Protein AF-A0A0D1Z9D0-F1 (afdb_monomer)

Mean predicted aligned error: 16.53 Å

Structure (mmCIF, N/CA/C/O backbone):
data_AF-A0A0D1Z9D0-F1
#
_entry.id   AF-A0A0D1Z9D0-F1
#
loop_
_atom_site.group_PDB
_atom_site.id
_atom_site.type_symbol
_atom_site.label_atom_id
_atom_site.label_alt_id
_atom_site.label_comp_id
_atom_site.label_asym_id
_atom_site.label_entity_id
_atom_site.label_seq_id
_atom_site.pdbx_PDB_ins_code
_atom_site.Cartn_x
_atom_site.Cartn_y
_atom_site.Cartn_z
_atom_site.occupancy
_atom_site.B_iso_or_equiv
_atom_site.auth_seq_id
_atom_site.auth_comp_id
_atom_site.auth_asym_id
_atom_site.auth_atom_id
_atom_site.pdbx_PDB_model_num
ATOM 1 N N . MET A 1 1 ? 15.324 -22.322 -13.850 1.00 34.44 1 MET A N 1
ATOM 2 C CA . MET A 1 1 ? 14.210 -22.121 -12.893 1.00 34.44 1 MET A CA 1
ATOM 3 C C . MET A 1 1 ? 14.701 -21.833 -11.467 1.00 34.44 1 MET A C 1
ATOM 5 O O . MET A 1 1 ? 14.259 -20.852 -10.891 1.00 34.44 1 MET A O 1
ATOM 9 N N . ILE A 1 2 ? 15.693 -22.567 -10.941 1.00 29.75 2 ILE A N 1
ATOM 10 C CA . ILE A 1 2 ? 16.230 -22.393 -9.568 1.00 29.75 2 ILE A CA 1
ATOM 11 C C . ILE A 1 2 ? 16.931 -21.031 -9.337 1.00 29.75 2 ILE A C 1
ATOM 13 O O . ILE A 1 2 ? 16.745 -20.408 -8.297 1.00 29.75 2 ILE A O 1
ATOM 17 N N . ARG A 1 3 ? 17.644 -20.484 -10.335 1.00 30.62 3 ARG A N 1
ATOM 18 C CA . ARG A 1 3 ? 18.286 -19.150 -10.238 1.00 30.62 3 ARG A CA 1
ATOM 19 C C . ARG A 1 3 ? 17.310 -17.961 -10.178 1.00 30.62 3 ARG A C 1
ATOM 21 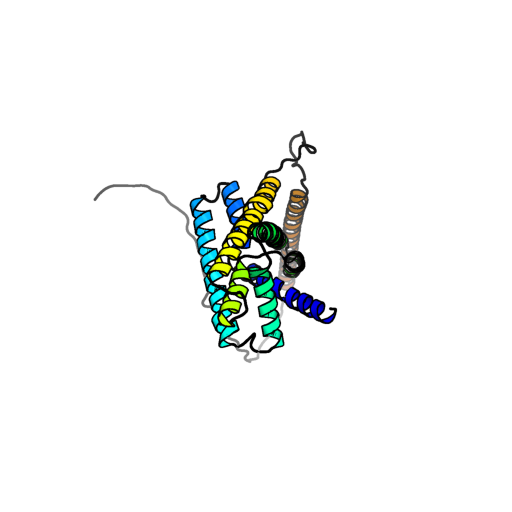O O . ARG A 1 3 ? 17.695 -16.907 -9.688 1.00 30.62 3 ARG A O 1
ATOM 28 N N . ARG A 1 4 ? 16.068 -18.116 -10.662 1.00 42.16 4 ARG A N 1
ATOM 29 C CA . ARG A 1 4 ? 15.044 -17.049 -10.634 1.00 42.16 4 ARG A CA 1
ATOM 30 C C . ARG A 1 4 ? 14.347 -16.958 -9.271 1.00 42.16 4 ARG A C 1
ATOM 32 O O . ARG A 1 4 ? 14.040 -15.858 -8.833 1.00 42.16 4 ARG A O 1
ATOM 39 N N . GLY A 1 5 ? 14.193 -18.083 -8.564 1.00 33.56 5 GLY A N 1
ATOM 40 C CA . GLY A 1 5 ? 13.627 -18.106 -7.209 1.00 33.56 5 GLY A CA 1
ATOM 41 C C . GLY A 1 5 ? 14.494 -17.376 -6.177 1.00 33.56 5 GLY A C 1
ATOM 42 O O . GLY A 1 5 ? 13.966 -16.653 -5.341 1.00 33.56 5 GLY A O 1
ATOM 43 N N . GLY A 1 6 ? 15.825 -17.479 -6.276 1.00 33.44 6 GLY A N 1
ATOM 44 C CA . GLY A 1 6 ? 16.744 -16.807 -5.345 1.00 33.44 6 GLY A CA 1
ATOM 45 C C . GLY A 1 6 ? 16.696 -15.275 -5.411 1.00 33.44 6 GLY A C 1
ATOM 46 O O . GLY A 1 6 ? 16.770 -14.617 -4.376 1.00 33.44 6 GLY A O 1
ATOM 47 N N . GLN A 1 7 ? 16.509 -14.700 -6.606 1.00 38.28 7 GLN A N 1
ATOM 48 C CA . GLN A 1 7 ? 16.345 -13.251 -6.757 1.00 38.28 7 GLN A CA 1
ATOM 49 C C . GLN A 1 7 ? 15.011 -12.770 -6.191 1.00 38.28 7 GLN A C 1
ATOM 51 O O . GLN A 1 7 ? 15.002 -11.754 -5.501 1.00 38.28 7 GLN A O 1
ATOM 56 N N . SER A 1 8 ? 13.921 -13.516 -6.407 1.00 43.22 8 SER A N 1
ATOM 57 C CA . SER A 1 8 ? 12.617 -13.211 -5.810 1.00 43.22 8 SER A CA 1
ATOM 58 C C . SER A 1 8 ? 12.651 -13.271 -4.284 1.00 43.22 8 SER A C 1
ATOM 60 O O . SER A 1 8 ? 12.066 -12.410 -3.647 1.00 43.22 8 SER A O 1
ATOM 62 N N . VAL A 1 9 ? 13.367 -14.222 -3.676 1.00 39.88 9 VAL A N 1
ATOM 63 C CA . VAL A 1 9 ? 13.469 -14.323 -2.206 1.00 39.88 9 VAL A CA 1
ATOM 64 C C . VAL A 1 9 ? 14.342 -13.205 -1.612 1.00 39.88 9 VAL A C 1
ATOM 66 O O . VAL A 1 9 ? 13.984 -12.637 -0.583 1.00 39.88 9 VAL A O 1
ATOM 69 N N . MET A 1 10 ? 15.445 -12.820 -2.265 1.00 40.06 10 MET A N 1
ATOM 70 C CA . MET A 1 10 ? 16.291 -11.715 -1.782 1.00 40.06 10 MET A CA 1
ATOM 71 C C . MET A 1 10 ? 15.642 -10.334 -1.945 1.00 40.06 10 MET A C 1
ATOM 73 O O . MET A 1 10 ? 15.737 -9.517 -1.032 1.00 40.06 10 MET A O 1
ATOM 77 N N . THR A 1 11 ? 14.943 -10.071 -3.056 1.00 51.22 11 THR A N 1
ATOM 78 C CA . THR A 1 11 ? 14.173 -8.817 -3.212 1.00 51.22 11 THR A CA 1
ATOM 79 C C . THR A 1 11 ? 12.987 -8.747 -2.253 1.00 51.22 11 THR A C 1
ATOM 81 O O . THR A 1 11 ? 12.636 -7.661 -1.795 1.00 51.22 11 THR A O 1
ATOM 84 N N . ASN A 1 12 ? 12.420 -9.894 -1.876 1.00 52.22 12 ASN A N 1
ATOM 85 C CA . ASN A 1 12 ? 11.324 -9.968 -0.917 1.00 52.22 12 ASN A CA 1
ATOM 86 C C . ASN A 1 12 ? 11.738 -9.546 0.505 1.00 52.22 12 ASN A C 1
ATOM 88 O O . ASN A 1 12 ? 10.991 -8.849 1.180 1.00 52.22 12 ASN A O 1
ATOM 92 N N . ASN A 1 13 ? 12.968 -9.841 0.930 1.00 48.59 13 ASN A N 1
ATOM 93 C CA . ASN A 1 13 ? 13.456 -9.463 2.264 1.00 48.59 13 ASN A CA 1
ATOM 94 C C . ASN A 1 13 ? 13.696 -7.949 2.447 1.00 48.59 13 ASN A C 1
ATOM 96 O O . ASN A 1 13 ? 13.750 -7.473 3.579 1.00 48.59 13 ASN A O 1
ATOM 100 N N . GLY A 1 14 ? 13.825 -7.175 1.362 1.00 58.50 14 GLY A N 1
ATOM 101 C CA . GLY A 1 14 ? 13.990 -5.717 1.433 1.00 58.50 14 GLY A CA 1
ATOM 102 C C . GLY A 1 14 ? 12.679 -4.956 1.659 1.00 58.50 14 GLY A C 1
ATOM 103 O O . GLY A 1 14 ? 12.682 -3.885 2.263 1.00 58.50 14 GLY A O 1
ATOM 104 N N . LEU A 1 15 ? 11.543 -5.509 1.221 1.00 60.94 15 LEU A N 1
ATOM 105 C CA . LEU A 1 15 ? 10.242 -4.840 1.318 1.00 60.94 15 LEU A CA 1
ATOM 106 C C . LEU A 1 15 ? 9.741 -4.643 2.764 1.00 60.94 15 LEU A C 1
ATOM 108 O O . LEU A 1 15 ? 9.224 -3.563 3.058 1.00 60.94 15 LEU A O 1
ATOM 112 N N . PRO A 1 16 ? 9.927 -5.607 3.691 1.00 64.19 16 PRO A N 1
ATOM 113 C CA . PRO A 1 16 ? 9.643 -5.405 5.104 1.00 64.19 16 PRO A CA 1
ATOM 114 C C . PRO A 1 16 ? 10.318 -4.160 5.663 1.00 64.19 16 PRO A C 1
ATOM 116 O O . PRO A 1 16 ? 9.693 -3.439 6.434 1.00 64.19 16 PRO A O 1
ATOM 119 N N . ILE A 1 17 ? 11.562 -3.860 5.271 1.00 72.38 17 ILE A N 1
ATOM 120 C CA . ILE A 1 17 ? 12.331 -2.718 5.796 1.00 72.38 17 ILE A CA 1
ATOM 121 C C . ILE A 1 17 ? 11.584 -1.399 5.566 1.00 72.38 17 ILE A C 1
ATOM 123 O O . ILE A 1 17 ? 11.561 -0.554 6.457 1.00 72.38 17 ILE A O 1
ATOM 127 N N . ALA A 1 18 ? 10.898 -1.242 4.430 1.00 76.00 18 ALA A N 1
ATOM 128 C CA . ALA A 1 18 ? 10.098 -0.049 4.165 1.00 76.00 18 ALA A CA 1
ATOM 129 C C . ALA A 1 18 ? 8.988 0.146 5.215 1.00 76.00 18 ALA A C 1
ATOM 131 O O . ALA A 1 18 ? 8.820 1.250 5.733 1.00 76.00 18 ALA A O 1
ATOM 132 N N . LEU A 1 19 ? 8.275 -0.926 5.585 1.00 74.12 19 LEU A N 1
ATOM 133 C CA . LEU A 1 19 ? 7.236 -0.849 6.614 1.00 74.12 19 LEU A CA 1
ATOM 134 C C . LEU A 1 19 ? 7.829 -0.650 8.019 1.00 74.12 19 LEU A C 1
ATOM 136 O O . LEU A 1 19 ? 7.258 0.101 8.804 1.00 74.12 19 LEU A O 1
ATOM 140 N N . HIS A 1 20 ? 8.991 -1.241 8.326 1.00 77.31 20 HIS A N 1
ATOM 141 C CA . HIS A 1 20 ? 9.710 -0.972 9.580 1.00 77.31 20 HIS A CA 1
ATOM 142 C C . HIS A 1 20 ? 10.050 0.507 9.729 1.00 77.31 20 HIS A C 1
ATOM 144 O O . HIS A 1 20 ? 9.769 1.099 10.767 1.00 77.31 20 HIS A O 1
ATOM 150 N N . MET A 1 21 ? 10.625 1.106 8.684 1.00 77.31 21 MET A N 1
ATOM 151 C CA . MET A 1 21 ? 11.022 2.511 8.702 1.00 77.31 21 MET A CA 1
ATOM 152 C C . MET A 1 21 ? 9.809 3.410 8.899 1.00 77.31 21 MET A C 1
ATOM 154 O O . MET A 1 21 ? 9.834 4.268 9.768 1.00 77.31 21 MET A O 1
ATOM 158 N N . ILE A 1 22 ? 8.714 3.178 8.178 1.00 80.00 22 ILE A N 1
ATOM 159 C CA . ILE A 1 22 ? 7.497 3.982 8.337 1.00 80.00 22 ILE A CA 1
ATOM 160 C C . ILE A 1 22 ? 6.914 3.830 9.750 1.00 80.00 22 ILE A C 1
ATOM 162 O O . ILE A 1 22 ? 6.641 4.835 10.406 1.00 80.00 22 ILE A O 1
ATOM 166 N N . ALA A 1 23 ? 6.780 2.596 10.248 1.00 74.31 23 ALA A N 1
ATOM 167 C CA . ALA A 1 23 ? 6.191 2.327 11.558 1.00 74.31 23 ALA A CA 1
ATOM 168 C C . ALA A 1 23 ? 7.052 2.840 12.728 1.00 74.31 23 ALA A C 1
ATOM 170 O O . ALA A 1 23 ? 6.513 3.211 13.769 1.00 74.31 23 ALA A O 1
ATOM 171 N N . MET A 1 24 ? 8.381 2.853 12.583 1.00 76.69 24 MET A N 1
ATOM 172 C CA . MET A 1 24 ? 9.303 3.303 13.633 1.00 76.69 24 MET A CA 1
ATOM 173 C C . MET A 1 24 ? 9.616 4.799 13.557 1.00 76.69 24 MET A C 1
ATOM 175 O O . MET A 1 24 ? 9.791 5.426 14.597 1.00 76.69 24 MET A O 1
ATOM 179 N N . PHE A 1 25 ? 9.680 5.372 12.353 1.00 81.75 25 PHE A N 1
ATOM 180 C CA . PHE A 1 25 ? 9.964 6.793 12.135 1.00 81.75 25 PHE A CA 1
ATOM 181 C C . PHE A 1 25 ? 8.708 7.670 12.276 1.00 81.75 25 PHE A C 1
ATOM 183 O O . PHE A 1 25 ? 8.821 8.887 12.385 1.00 81.75 25 PHE A O 1
ATOM 190 N N . GLY A 1 26 ? 7.517 7.059 12.309 1.00 79.56 26 GLY A N 1
ATOM 191 C CA . GLY A 1 26 ? 6.243 7.759 12.491 1.00 79.56 26 GLY A CA 1
ATOM 192 C C . GLY A 1 26 ? 5.700 8.385 11.206 1.00 79.56 26 GLY A C 1
ATOM 193 O O . GLY A 1 26 ? 5.059 9.429 11.260 1.00 79.56 26 GLY A O 1
ATOM 194 N N . GLY A 1 27 ? 5.986 7.781 10.050 1.00 85.06 27 GLY A N 1
ATOM 195 C CA . GLY A 1 27 ? 5.453 8.239 8.768 1.00 85.06 27 GLY A CA 1
ATOM 196 C C . GLY A 1 27 ? 4.012 7.780 8.533 1.00 85.06 27 GLY A C 1
ATOM 197 O O . GLY A 1 27 ? 3.610 6.707 8.983 1.00 85.06 27 GLY A O 1
ATOM 198 N N . ASP A 1 28 ? 3.257 8.560 7.760 1.00 91.06 28 ASP A N 1
ATOM 199 C CA . ASP A 1 28 ? 1.906 8.198 7.333 1.00 91.06 28 ASP A CA 1
ATOM 200 C C . ASP A 1 28 ? 1.915 7.399 6.025 1.00 91.06 28 ASP A C 1
ATOM 202 O O . ASP A 1 28 ? 2.412 7.845 4.984 1.00 91.06 28 ASP A O 1
ATOM 206 N N . LEU A 1 29 ? 1.302 6.216 6.066 1.00 93.12 29 LEU A N 1
ATOM 207 C CA . LEU A 1 29 ? 1.136 5.340 4.911 1.00 93.12 29 LEU A CA 1
ATOM 208 C C . LEU A 1 29 ? -0.346 5.114 4.641 1.00 93.12 29 LEU A C 1
ATOM 210 O O . LEU A 1 29 ? -1.091 4.678 5.520 1.00 93.12 29 LEU A O 1
ATOM 214 N N . PHE A 1 30 ? -0.762 5.363 3.400 1.00 95.81 30 PHE A N 1
ATOM 215 C CA . PHE A 1 30 ? -2.157 5.288 2.976 1.00 95.81 30 PHE A CA 1
ATOM 216 C C . PHE A 1 30 ? -2.803 3.958 3.366 1.00 95.81 30 PHE A C 1
ATOM 218 O O . PHE A 1 30 ? -3.864 3.945 3.984 1.00 95.81 30 PHE A O 1
ATOM 225 N N . THR A 1 31 ? -2.137 2.843 3.064 1.00 94.69 31 THR A N 1
ATOM 226 C CA . THR A 1 31 ? -2.653 1.492 3.302 1.00 94.69 31 THR A CA 1
ATOM 227 C C . THR A 1 31 ? -2.880 1.202 4.785 1.00 94.69 31 THR A C 1
ATOM 229 O O . THR A 1 31 ? -3.960 0.734 5.136 1.00 94.69 31 THR A O 1
ATOM 232 N N . GLY A 1 32 ? -1.969 1.607 5.675 1.00 91.88 32 GLY A N 1
ATOM 233 C CA . GLY A 1 32 ? -2.190 1.541 7.127 1.00 91.88 32 GLY A CA 1
ATOM 234 C C . GLY A 1 32 ? -3.330 2.454 7.600 1.00 91.88 32 GLY A C 1
ATOM 235 O O . GLY A 1 32 ? -4.200 2.030 8.364 1.00 91.88 32 GLY A O 1
ATOM 236 N N . ASN A 1 33 ? -3.389 3.680 7.072 1.00 94.69 33 ASN A N 1
ATOM 237 C CA . ASN A 1 33 ? -4.396 4.675 7.449 1.00 94.69 33 ASN A CA 1
ATOM 238 C C . ASN A 1 33 ? -5.818 4.309 7.005 1.00 94.69 33 ASN A C 1
ATOM 240 O O . ASN A 1 33 ? -6.782 4.810 7.593 1.00 94.69 33 ASN A O 1
ATOM 244 N N . THR A 1 34 ? -5.988 3.415 6.026 1.00 96.69 34 THR A N 1
ATOM 245 C CA . THR A 1 34 ? -7.321 2.885 5.693 1.00 96.69 34 THR A CA 1
ATOM 246 C C . THR A 1 34 ? -7.972 2.162 6.875 1.00 96.69 34 THR A C 1
ATOM 248 O O . THR A 1 34 ? -9.137 2.423 7.158 1.00 96.69 34 THR A O 1
ATOM 251 N N . MET A 1 35 ? -7.227 1.342 7.626 1.00 95.62 35 MET A N 1
ATOM 252 C CA . MET A 1 35 ? -7.736 0.680 8.832 1.00 95.62 35 MET A CA 1
ATOM 253 C C . MET A 1 35 ? -7.918 1.676 9.981 1.00 95.62 35 MET A C 1
ATOM 255 O O . MET A 1 35 ? -9.004 1.765 10.550 1.00 95.62 35 MET A O 1
ATOM 259 N N . THR A 1 36 ? -6.884 2.460 10.302 1.00 93.19 36 THR A N 1
ATOM 260 C CA . THR A 1 36 ? -6.898 3.368 11.463 1.00 93.19 36 THR A CA 1
ATOM 261 C C . THR A 1 36 ? -8.034 4.389 11.383 1.00 93.19 36 THR A C 1
ATOM 263 O O . THR A 1 36 ? -8.786 4.567 12.344 1.00 93.19 36 THR A O 1
ATOM 266 N N . MET A 1 37 ? -8.214 5.029 10.223 1.00 95.69 37 MET A N 1
ATOM 267 C CA . MET A 1 37 ? -9.291 6.005 10.045 1.00 95.69 37 MET A CA 1
ATOM 268 C C . MET A 1 37 ? -10.668 5.344 10.017 1.00 95.69 37 MET A C 1
ATOM 270 O O . MET A 1 37 ? -11.617 5.928 10.537 1.00 95.69 37 MET A O 1
ATOM 274 N N . ALA A 1 38 ? -10.790 4.139 9.446 1.00 95.56 38 ALA A N 1
ATOM 275 C CA . ALA A 1 38 ? -12.052 3.406 9.440 1.00 95.56 38 ALA A CA 1
ATOM 276 C C . ALA A 1 38 ? -12.502 3.054 10.861 1.00 95.56 38 ALA A C 1
ATOM 278 O O . ALA A 1 38 ? -13.645 3.329 11.207 1.00 95.56 38 ALA A O 1
ATOM 279 N N . ILE A 1 39 ? -11.599 2.563 11.719 1.00 94.31 39 ILE A N 1
ATOM 280 C CA . ILE A 1 39 ? -11.892 2.309 13.140 1.00 94.31 39 ILE A CA 1
ATOM 281 C C . ILE A 1 39 ? -12.349 3.600 13.838 1.00 94.31 39 ILE A C 1
ATOM 283 O O . ILE A 1 39 ? -13.350 3.595 14.557 1.00 94.31 39 ILE A O 1
ATOM 287 N N . GLY A 1 40 ? -11.659 4.722 13.600 1.00 93.50 40 GLY A N 1
ATOM 288 C CA . GLY A 1 40 ? -12.043 6.031 14.142 1.00 93.50 40 GLY A CA 1
ATOM 289 C C . GLY A 1 40 ? -13.427 6.499 13.678 1.00 93.50 40 GLY A C 1
ATOM 290 O O . GLY A 1 40 ? -14.186 7.070 14.466 1.00 93.50 40 GLY A O 1
ATOM 291 N N . TRP A 1 41 ? -13.782 6.217 12.424 1.00 96.06 41 TRP A N 1
ATOM 292 C CA . TRP A 1 41 ? -15.101 6.505 11.866 1.00 96.06 41 TRP A CA 1
ATOM 293 C C . TRP A 1 41 ? -16.191 5.586 12.435 1.00 96.06 41 TRP A C 1
ATOM 295 O O . TRP A 1 41 ? -17.231 6.084 12.867 1.00 96.06 41 TRP A O 1
ATOM 305 N N . TYR A 1 42 ? -15.945 4.274 12.532 1.00 94.69 42 TYR A N 1
ATOM 306 C CA . TYR A 1 42 ? -16.870 3.310 13.143 1.00 94.69 42 TYR A CA 1
ATOM 307 C C . TYR A 1 42 ? -17.155 3.637 14.612 1.00 94.69 42 TYR A C 1
ATOM 309 O O . TYR A 1 42 ? -18.302 3.588 15.054 1.00 94.69 42 TYR A O 1
ATOM 317 N N . ASN A 1 43 ? -16.132 4.072 15.352 1.00 93.19 43 ASN A N 1
ATOM 318 C CA . ASN A 1 43 ? -16.259 4.533 16.735 1.00 93.19 43 ASN A CA 1
ATOM 319 C C . ASN A 1 43 ? -16.849 5.950 16.869 1.00 93.19 43 ASN A C 1
ATOM 321 O O . ASN A 1 43 ? -16.983 6.444 17.986 1.00 93.19 43 ASN A O 1
ATOM 325 N N . ARG A 1 44 ? -17.201 6.615 15.758 1.00 92.44 44 ARG A N 1
ATOM 326 C CA . ARG A 1 44 ? -17.743 7.988 15.709 1.00 92.44 44 ARG A CA 1
ATOM 327 C C . ARG A 1 44 ? -16.845 9.055 16.350 1.00 92.44 44 ARG A C 1
ATOM 329 O O . ARG A 1 44 ? -17.331 10.111 16.742 1.00 92.44 44 ARG A O 1
ATOM 336 N N . VAL A 1 45 ? -15.540 8.801 16.420 1.00 94.56 45 VAL A N 1
ATOM 337 C CA . VAL A 1 45 ? -14.538 9.767 16.902 1.00 94.56 45 VAL A CA 1
ATOM 338 C C . VAL A 1 45 ? -14.077 10.674 15.761 1.00 94.56 45 VAL A C 1
ATOM 340 O O . VAL A 1 45 ? -13.763 11.841 15.974 1.00 94.56 45 VAL A O 1
ATOM 343 N N . VAL A 1 46 ? -14.066 10.150 14.532 1.00 94.56 46 VAL A N 1
ATOM 344 C CA . VAL A 1 46 ? -13.603 10.866 13.341 1.00 94.56 46 VAL A CA 1
ATOM 345 C C . VAL A 1 46 ? -14.768 11.084 12.371 1.00 94.56 46 VAL A C 1
ATOM 347 O O . VAL A 1 46 ? -15.430 10.116 11.984 1.00 94.56 46 VAL A O 1
ATOM 350 N N . PRO A 1 47 ? -15.035 12.327 11.925 1.00 95.81 47 PRO A N 1
ATOM 351 C CA . PRO A 1 47 ? -16.061 12.575 10.923 1.00 95.81 47 PRO A CA 1
ATOM 352 C C . PRO A 1 47 ? -15.629 12.020 9.561 1.00 95.81 47 PRO A C 1
ATOM 354 O O . PRO A 1 47 ? -14.463 12.103 9.177 1.00 95.81 47 PRO A O 1
ATOM 357 N N . PHE A 1 48 ? -16.592 11.534 8.774 1.00 94.50 48 PHE A N 1
ATOM 358 C CA . PHE A 1 48 ? -16.330 10.928 7.461 1.00 94.50 48 PHE A CA 1
ATOM 359 C C . PHE A 1 48 ? -15.532 11.843 6.511 1.00 94.50 48 PHE A C 1
ATOM 361 O O . PHE A 1 48 ? -14.669 11.384 5.767 1.00 94.50 48 PHE A O 1
ATOM 368 N N . ARG A 1 49 ? -15.757 13.163 6.584 1.00 96.06 49 ARG A N 1
ATOM 369 C CA . ARG A 1 49 ? -14.996 14.154 5.803 1.00 96.06 49 ARG A CA 1
ATOM 370 C C . ARG A 1 49 ? -13.502 14.154 6.146 1.00 96.06 49 ARG A C 1
ATOM 372 O O . ARG A 1 49 ? -12.683 14.243 5.240 1.00 96.06 49 ARG A O 1
ATOM 379 N N . ALA A 1 50 ? -13.149 14.028 7.427 1.00 96.19 50 ALA A N 1
ATOM 380 C CA . ALA A 1 50 ? -11.752 13.968 7.857 1.00 96.19 50 ALA A CA 1
ATOM 381 C C . ALA A 1 50 ? -11.086 12.651 7.436 1.00 96.19 50 ALA A C 1
ATOM 383 O O . ALA A 1 50 ? -9.921 12.659 7.052 1.00 96.19 50 ALA A O 1
ATOM 384 N N . LEU A 1 51 ? -11.835 11.541 7.435 1.00 96.31 51 LEU A N 1
ATOM 385 C CA . LEU A 1 51 ? -11.371 10.264 6.888 1.00 96.31 51 LEU A CA 1
ATOM 386 C C . LEU A 1 51 ? -10.985 10.398 5.412 1.00 96.31 51 LEU A C 1
ATOM 388 O O . LEU A 1 51 ? -9.857 10.063 5.054 1.00 96.31 51 LEU A O 1
ATOM 392 N N . LEU A 1 52 ? -11.882 10.929 4.575 1.00 96.19 52 LEU A N 1
ATOM 393 C CA . LEU A 1 52 ? -11.612 11.090 3.144 1.00 96.19 52 LEU A CA 1
ATOM 394 C C . LEU A 1 52 ? -10.454 12.055 2.877 1.00 96.19 52 LEU A C 1
ATOM 396 O O . LEU A 1 52 ? -9.607 11.767 2.033 1.00 96.19 52 LEU A O 1
ATOM 400 N N . LEU A 1 53 ? -10.396 13.176 3.604 1.00 97.00 53 LEU A N 1
ATOM 401 C CA . LEU A 1 53 ? -9.316 14.148 3.452 1.00 97.00 53 LEU A CA 1
ATOM 402 C C . LEU A 1 53 ? -7.963 13.542 3.839 1.00 97.00 53 LEU A C 1
ATOM 404 O O . LEU A 1 53 ? -6.998 13.706 3.099 1.00 97.00 53 LEU A O 1
ATOM 408 N N . ASN A 1 54 ? -7.898 12.795 4.945 1.00 96.88 54 ASN A N 1
ATOM 409 C CA . ASN A 1 54 ? -6.676 12.104 5.348 1.00 96.88 54 ASN A CA 1
ATOM 410 C C . ASN A 1 54 ? -6.233 11.091 4.289 1.00 96.88 54 ASN A C 1
ATOM 412 O O . ASN A 1 54 ? -5.078 11.087 3.876 1.00 96.88 54 ASN A O 1
ATOM 416 N N . TRP A 1 55 ? -7.158 10.254 3.813 1.00 96.62 55 TRP A N 1
ATOM 417 C CA . TRP A 1 55 ? -6.860 9.271 2.775 1.00 96.62 55 TRP A CA 1
ATOM 418 C C . TRP A 1 55 ? -6.318 9.929 1.512 1.00 96.62 55 TRP A C 1
ATOM 420 O O . TRP A 1 55 ? -5.304 9.477 0.990 1.00 96.62 55 TRP A O 1
ATOM 430 N N . LEU A 1 56 ? -6.935 11.021 1.058 1.00 96.81 56 LEU A N 1
ATOM 431 C CA . LEU A 1 56 ? -6.482 11.751 -0.120 1.00 96.81 56 LEU A CA 1
ATOM 432 C C . LEU A 1 56 ? -5.098 12.388 0.086 1.00 96.81 56 LEU A C 1
ATOM 434 O O . LEU A 1 56 ? -4.216 12.202 -0.751 1.00 96.81 56 LEU A O 1
ATOM 438 N N . LEU A 1 57 ? -4.892 13.110 1.193 1.00 97.06 57 LEU A N 1
ATOM 439 C CA . LEU A 1 57 ? -3.631 13.802 1.482 1.00 97.06 57 LEU A CA 1
ATOM 440 C C . LEU A 1 57 ? -2.464 12.822 1.605 1.00 97.06 57 LEU A C 1
ATOM 442 O O . LEU A 1 57 ? -1.423 13.019 0.980 1.00 97.06 57 LEU A O 1
ATOM 446 N N . VAL A 1 58 ? -2.650 11.738 2.360 1.00 96.62 58 VAL A N 1
ATOM 447 C CA . VAL A 1 58 ? -1.610 10.723 2.557 1.00 96.62 58 VAL A CA 1
ATOM 448 C C . VAL A 1 58 ? -1.339 9.970 1.258 1.00 96.62 58 VAL A C 1
ATOM 450 O O . VAL A 1 58 ? -0.183 9.722 0.929 1.00 96.62 58 VAL A O 1
ATOM 453 N N . TYR A 1 59 ? -2.372 9.660 0.471 1.00 96.50 59 TYR A N 1
ATOM 454 C CA . TYR A 1 59 ? -2.199 9.014 -0.828 1.00 96.50 59 TYR A CA 1
ATOM 455 C C . TYR A 1 59 ? -1.378 9.875 -1.799 1.00 96.50 59 TYR A C 1
ATOM 457 O O . TYR A 1 59 ? -0.437 9.376 -2.416 1.00 96.50 59 TYR A O 1
ATOM 465 N N . ILE A 1 60 ? -1.683 11.175 -1.897 1.00 96.75 60 ILE A N 1
ATOM 466 C CA . ILE A 1 60 ? -0.925 12.121 -2.729 1.00 96.75 60 ILE A CA 1
ATOM 467 C C . ILE A 1 60 ? 0.505 12.282 -2.199 1.00 96.75 60 ILE A C 1
ATOM 469 O O . ILE A 1 60 ? 1.450 12.256 -2.985 1.00 96.75 60 ILE A O 1
ATOM 473 N N . GLY A 1 61 ? 0.688 12.390 -0.880 1.00 96.06 61 GLY A N 1
ATOM 474 C CA . GLY A 1 61 ? 2.012 12.469 -0.259 1.00 96.06 61 GLY A CA 1
ATOM 475 C C . GLY A 1 61 ? 2.862 11.223 -0.525 1.00 96.06 61 GLY A C 1
ATOM 476 O O . GLY A 1 61 ? 4.032 11.333 -0.889 1.00 96.06 61 GLY A O 1
ATOM 477 N N . ASN A 1 62 ? 2.270 10.029 -0.424 1.00 95.88 62 ASN A N 1
ATOM 478 C CA . ASN A 1 62 ? 2.928 8.768 -0.767 1.00 95.88 62 ASN A CA 1
ATOM 479 C C . ASN A 1 62 ? 3.283 8.703 -2.262 1.00 95.88 62 ASN A C 1
ATOM 481 O O . ASN A 1 62 ? 4.383 8.267 -2.610 1.00 95.88 62 ASN A O 1
ATOM 485 N N . TRP A 1 63 ? 2.404 9.181 -3.146 1.00 94.56 63 TRP A N 1
ATOM 486 C CA . TRP A 1 63 ? 2.696 9.275 -4.579 1.00 94.56 63 TRP A CA 1
ATOM 487 C C . TRP A 1 63 ? 3.863 10.229 -4.859 1.00 94.56 63 TRP A C 1
ATOM 489 O O . TRP A 1 63 ? 4.795 9.878 -5.577 1.00 94.56 63 TRP A O 1
ATOM 499 N N . GLY A 1 64 ? 3.864 11.411 -4.238 1.00 96.12 64 GLY A N 1
ATOM 500 C CA . GLY A 1 64 ? 4.953 12.382 -4.353 1.00 96.12 64 GLY A CA 1
ATOM 501 C C . GLY A 1 64 ? 6.289 11.825 -3.857 1.00 96.12 64 GLY A C 1
ATOM 502 O O . GLY A 1 64 ? 7.294 11.922 -4.559 1.00 96.12 64 GLY A O 1
ATOM 503 N N . GLY A 1 65 ? 6.300 11.174 -2.691 1.00 93.88 65 GLY A N 1
ATOM 504 C CA . GLY A 1 65 ? 7.505 10.560 -2.127 1.00 93.88 65 GLY A CA 1
ATOM 505 C C . GLY A 1 65 ? 8.046 9.401 -2.969 1.00 93.88 65 GLY A C 1
ATOM 506 O O . GLY A 1 65 ? 9.251 9.313 -3.209 1.00 93.88 65 GLY A O 1
ATOM 507 N N . THR A 1 66 ? 7.168 8.530 -3.474 1.00 94.00 66 THR A N 1
ATOM 508 C CA . THR A 1 66 ? 7.579 7.419 -4.349 1.00 94.00 66 THR A CA 1
ATOM 509 C C . THR A 1 66 ? 8.086 7.909 -5.701 1.00 94.00 66 THR A C 1
ATOM 511 O O . THR A 1 66 ? 9.079 7.374 -6.190 1.00 94.00 66 THR A O 1
ATOM 514 N N . LEU A 1 67 ? 7.477 8.950 -6.277 1.00 95.00 67 LEU A N 1
ATOM 515 C CA . LEU A 1 67 ? 7.945 9.562 -7.520 1.00 95.00 67 LEU A CA 1
ATOM 516 C C . LEU A 1 67 ? 9.296 10.263 -7.336 1.00 95.00 67 LEU A C 1
ATOM 518 O O . LEU A 1 67 ? 10.187 10.091 -8.166 1.00 95.00 67 LEU A O 1
ATOM 522 N N . PHE A 1 68 ? 9.474 10.992 -6.231 1.00 95.25 68 PHE A N 1
ATOM 523 C CA . PHE A 1 68 ? 10.753 11.596 -5.860 1.00 95.25 68 PHE A CA 1
ATOM 524 C C . PHE A 1 68 ? 11.855 10.532 -5.765 1.00 95.25 68 PHE A C 1
ATOM 526 O O . PHE A 1 68 ? 12.904 10.664 -6.395 1.00 95.25 68 PHE A O 1
ATOM 533 N N . MET A 1 69 ? 11.591 9.434 -5.049 1.00 92.44 69 MET A N 1
ATOM 534 C CA . MET A 1 69 ? 12.544 8.331 -4.917 1.00 92.44 69 MET A CA 1
ATOM 535 C C . MET A 1 69 ? 12.846 7.665 -6.267 1.00 92.44 69 MET A C 1
ATOM 537 O O . MET A 1 69 ? 14.009 7.420 -6.594 1.00 92.44 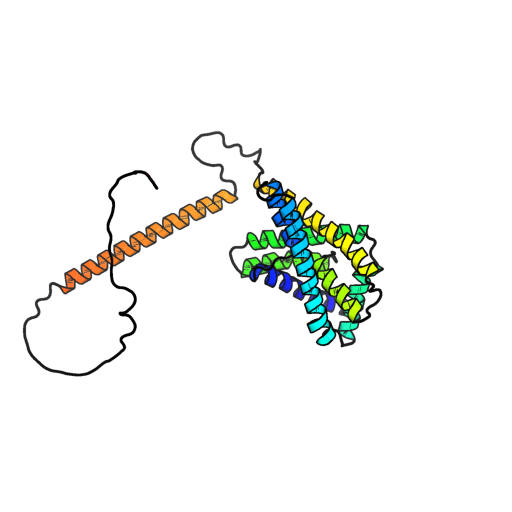69 MET A O 1
ATOM 541 N N . ALA A 1 70 ? 11.813 7.390 -7.069 1.00 92.88 70 ALA A N 1
ATOM 542 C CA . ALA A 1 70 ? 11.959 6.783 -8.389 1.00 92.88 70 ALA A CA 1
ATOM 543 C C . ALA A 1 70 ? 12.796 7.661 -9.330 1.00 92.88 70 ALA A C 1
ATOM 545 O O . ALA A 1 70 ? 13.672 7.147 -10.018 1.00 92.88 70 ALA A O 1
ATOM 546 N N . TYR A 1 71 ? 12.583 8.977 -9.324 1.00 93.88 71 TYR A N 1
ATOM 547 C CA . TYR A 1 71 ? 13.292 9.895 -10.209 1.00 93.88 71 TYR A CA 1
ATOM 548 C C . TYR A 1 71 ? 14.745 10.136 -9.779 1.00 93.88 71 TYR A C 1
ATOM 550 O O . TYR A 1 71 ? 15.665 9.876 -10.551 1.00 93.88 71 TYR A O 1
ATOM 558 N N . PHE A 1 72 ? 14.975 10.601 -8.546 1.00 94.00 72 PHE A N 1
ATOM 559 C CA . PHE A 1 72 ? 16.314 11.015 -8.112 1.00 94.00 72 PHE A CA 1
ATOM 560 C C . PHE A 1 72 ? 17.241 9.830 -7.841 1.00 94.00 72 PHE A C 1
ATOM 562 O O . PHE A 1 72 ? 18.385 9.823 -8.286 1.00 94.00 72 PHE A O 1
ATOM 569 N N . PHE A 1 73 ? 16.758 8.809 -7.138 1.00 90.50 73 PHE A N 1
ATOM 570 C CA . PHE A 1 73 ? 17.598 7.670 -6.763 1.00 90.50 73 PHE A CA 1
ATOM 571 C C . PHE A 1 73 ? 17.470 6.520 -7.758 1.00 90.50 73 PHE A C 1
ATOM 573 O O . PHE A 1 73 ? 18.466 5.895 -8.110 1.00 90.50 73 PHE A O 1
ATOM 580 N N . GLY A 1 74 ? 16.258 6.257 -8.250 1.00 89.69 74 GLY A N 1
ATOM 581 C CA . GLY A 1 74 ? 16.020 5.199 -9.226 1.00 89.69 74 GLY A CA 1
ATOM 582 C C . GLY A 1 74 ? 16.599 5.522 -10.605 1.00 89.69 74 GLY A C 1
ATOM 583 O O . GLY A 1 74 ? 17.420 4.759 -11.114 1.00 89.69 74 GLY A O 1
ATOM 584 N N . TYR A 1 75 ? 16.167 6.625 -11.218 1.00 91.12 75 TYR A N 1
ATOM 585 C CA . TYR A 1 75 ? 16.528 7.001 -12.587 1.00 91.12 75 TYR A CA 1
ATOM 586 C C . TYR A 1 75 ? 17.857 7.763 -12.660 1.00 91.12 75 TYR A C 1
ATOM 588 O O . TYR A 1 75 ? 18.802 7.246 -13.249 1.00 91.12 75 TYR A O 1
ATOM 596 N N . LEU A 1 76 ? 17.983 8.931 -12.014 1.00 92.88 76 LEU A N 1
ATOM 597 C CA . LEU A 1 76 ? 19.228 9.720 -12.052 1.00 92.88 76 LEU A CA 1
ATOM 598 C C . LEU A 1 76 ? 20.399 8.995 -11.372 1.00 92.88 76 LEU A C 1
ATOM 600 O O . LEU A 1 76 ? 21.516 9.019 -11.880 1.00 92.88 76 LEU A O 1
ATOM 604 N N . GLY A 1 77 ? 20.135 8.299 -10.263 1.00 90.75 77 GLY A N 1
ATOM 605 C CA . GLY A 1 77 ? 21.111 7.432 -9.594 1.00 90.75 77 GLY A CA 1
ATOM 606 C C . GLY A 1 77 ? 21.430 6.130 -10.341 1.00 90.75 77 GLY A C 1
ATOM 607 O O . GLY A 1 77 ? 22.279 5.365 -9.890 1.00 90.75 77 GLY A O 1
ATOM 608 N N . ASN A 1 78 ? 20.767 5.865 -11.473 1.00 88.75 78 ASN A N 1
ATOM 609 C CA . ASN A 1 78 ? 20.963 4.696 -12.331 1.00 88.75 78 ASN A CA 1
ATOM 610 C C . ASN A 1 78 ? 20.876 3.337 -11.600 1.00 88.75 78 ASN A C 1
ATOM 612 O O . ASN A 1 78 ? 21.578 2.379 -11.936 1.00 88.75 78 ASN A O 1
ATOM 616 N N . MET A 1 79 ? 19.998 3.231 -10.595 1.00 86.81 79 MET A N 1
ATOM 617 C CA . MET A 1 79 ? 19.893 2.049 -9.727 1.00 86.81 79 MET A CA 1
ATOM 618 C C . MET A 1 79 ? 19.498 0.771 -10.492 1.00 86.81 79 MET A C 1
ATOM 620 O O . MET A 1 79 ? 19.827 -0.334 -10.066 1.00 86.81 79 MET A O 1
ATOM 624 N N . PHE A 1 80 ? 18.834 0.917 -11.646 1.00 86.00 80 PHE A N 1
ATOM 625 C CA . PHE A 1 80 ? 18.412 -0.180 -12.527 1.00 86.00 80 PHE A CA 1
ATOM 626 C C . PHE A 1 80 ? 19.144 -0.183 -13.880 1.00 86.00 80 PHE A C 1
ATOM 628 O O . PHE A 1 80 ? 18.671 -0.784 -14.843 1.00 86.00 80 PHE A O 1
ATOM 635 N N . GLY A 1 81 ? 20.311 0.463 -13.968 1.00 84.19 81 GLY A N 1
ATOM 636 C CA . GLY A 1 81 ? 21.079 0.567 -15.212 1.00 84.19 81 GLY A CA 1
ATOM 637 C C . GLY A 1 81 ? 21.729 -0.731 -15.689 1.00 84.19 81 GLY A C 1
ATOM 638 O O .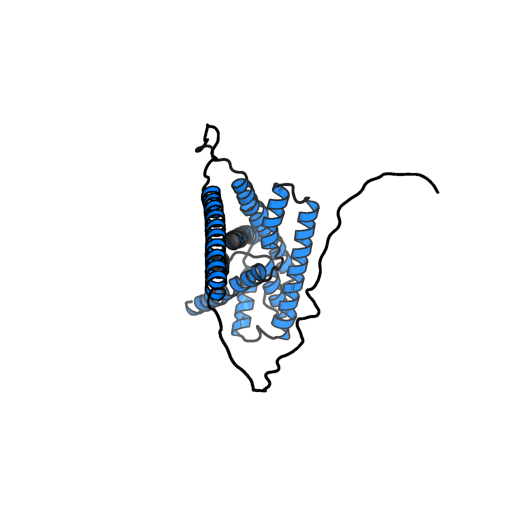 GLY A 1 81 ? 21.965 -0.897 -16.886 1.00 84.19 81 GLY A O 1
ATOM 639 N N . THR A 1 82 ? 22.027 -1.668 -14.783 1.00 89.19 82 THR A N 1
ATOM 640 C CA . THR A 1 82 ? 22.650 -2.944 -15.164 1.00 89.19 82 THR A CA 1
ATOM 641 C C . THR A 1 82 ? 21.626 -3.893 -15.796 1.00 89.19 82 THR A C 1
ATOM 643 O O . THR A 1 82 ? 20.452 -3.884 -15.408 1.00 89.19 82 THR A O 1
ATOM 646 N N . PRO A 1 83 ? 22.037 -4.775 -16.729 1.00 88.19 83 PRO A N 1
ATOM 647 C CA . PRO A 1 83 ? 21.113 -5.689 -17.402 1.00 88.19 83 PRO A CA 1
ATOM 648 C C . PRO A 1 83 ? 20.299 -6.566 -16.442 1.00 88.19 83 PRO A C 1
ATOM 650 O O . PRO A 1 83 ? 19.128 -6.845 -16.698 1.00 88.19 83 PRO A O 1
ATOM 653 N N . GLN A 1 84 ? 20.895 -6.988 -15.323 1.00 87.12 84 GLN A N 1
ATOM 654 C CA . GLN A 1 84 ? 20.249 -7.844 -14.327 1.00 87.12 84 GLN A CA 1
ATOM 655 C C . GLN A 1 84 ? 19.136 -7.107 -13.574 1.00 87.12 84 GLN A C 1
ATOM 657 O O . GLN A 1 84 ? 18.071 -7.678 -13.354 1.00 87.12 84 GLN A O 1
ATOM 662 N N . TYR A 1 85 ? 19.357 -5.844 -13.197 1.00 86.81 85 TYR A N 1
ATOM 663 C CA . TYR A 1 85 ? 18.328 -5.056 -12.520 1.00 86.81 85 TYR A CA 1
ATOM 664 C C . TYR A 1 85 ? 17.255 -4.582 -13.497 1.00 86.81 85 TYR A C 1
ATOM 666 O O . TYR A 1 85 ? 16.072 -4.637 -13.166 1.00 86.81 85 TYR A O 1
ATOM 674 N N . ARG A 1 86 ? 17.632 -4.215 -14.726 1.00 87.44 86 ARG A N 1
ATOM 675 C CA . ARG A 1 86 ? 16.673 -3.804 -15.756 1.00 87.44 86 ARG A CA 1
ATOM 676 C C . ARG A 1 86 ? 15.694 -4.919 -16.118 1.00 87.44 86 ARG A C 1
ATOM 678 O O . ARG A 1 86 ? 14.490 -4.704 -16.093 1.00 87.44 86 ARG A O 1
ATOM 685 N N . SER A 1 87 ? 16.197 -6.137 -16.313 1.00 88.62 87 SER A N 1
ATOM 686 C CA . SER A 1 87 ? 15.343 -7.306 -16.573 1.00 88.62 87 SER A CA 1
ATOM 687 C C . SER A 1 87 ? 14.437 -7.677 -15.390 1.00 88.62 87 SER A C 1
ATOM 689 O O . SER A 1 87 ? 13.325 -8.164 -15.600 1.00 88.62 87 SER A O 1
ATOM 691 N N . TYR A 1 88 ? 14.858 -7.414 -14.148 1.00 88.19 88 TYR A N 1
ATOM 692 C CA . TYR A 1 88 ? 13.980 -7.536 -12.980 1.00 88.19 88 TYR A CA 1
ATOM 693 C C . TYR A 1 88 ? 12.875 -6.468 -12.973 1.00 88.19 88 TYR A C 1
ATOM 695 O O . TYR A 1 88 ? 11.716 -6.799 -12.723 1.00 88.19 88 TYR A O 1
ATOM 703 N N . LEU A 1 89 ? 13.207 -5.206 -13.271 1.00 89.81 89 LEU A N 1
ATOM 704 C CA . LEU A 1 89 ? 12.220 -4.127 -13.368 1.00 89.81 89 LEU A CA 1
ATOM 705 C C . LEU A 1 89 ? 11.171 -4.436 -14.443 1.00 89.81 89 LEU A C 1
ATOM 707 O O . LEU A 1 89 ? 9.979 -4.356 -14.154 1.00 89.81 89 LEU A O 1
ATOM 711 N N . ASP A 1 90 ? 11.606 -4.864 -15.630 1.00 90.12 90 ASP A N 1
ATOM 712 C CA . ASP A 1 90 ? 10.718 -5.269 -16.725 1.00 90.12 90 ASP A CA 1
ATOM 713 C C . ASP A 1 90 ? 9.768 -6.387 -16.283 1.00 90.12 90 ASP A C 1
ATOM 715 O O . ASP A 1 90 ? 8.558 -6.293 -16.481 1.00 90.12 90 ASP A O 1
ATOM 719 N N . TYR A 1 91 ? 10.291 -7.416 -15.606 1.00 89.62 91 TYR A N 1
ATOM 720 C CA . TYR A 1 91 ? 9.482 -8.511 -15.068 1.00 89.62 91 TYR A CA 1
ATOM 721 C C . TYR A 1 91 ? 8.405 -8.022 -14.087 1.00 89.62 91 TYR A C 1
ATOM 723 O O . TYR A 1 91 ? 7.249 -8.440 -14.180 1.00 89.62 91 TYR A O 1
ATOM 731 N N . VAL A 1 92 ? 8.758 -7.127 -13.158 1.00 89.31 92 VAL A N 1
ATOM 732 C CA . VAL A 1 92 ? 7.807 -6.580 -12.177 1.00 89.31 92 VAL A CA 1
ATOM 733 C C . VAL A 1 92 ? 6.739 -5.724 -12.861 1.00 89.31 92 VAL A C 1
ATOM 735 O O . VAL A 1 92 ? 5.560 -5.834 -12.525 1.00 89.31 92 VAL A O 1
ATOM 738 N N . VAL A 1 93 ? 7.126 -4.888 -13.827 1.00 91.38 93 VAL A N 1
ATOM 739 C CA . VAL A 1 93 ? 6.206 -4.014 -14.569 1.00 91.38 93 VAL A CA 1
ATOM 740 C C . VAL A 1 93 ? 5.232 -4.838 -15.416 1.00 91.38 93 VAL A C 1
ATOM 742 O O . VAL A 1 93 ? 4.023 -4.606 -15.343 1.00 91.38 93 VAL A O 1
ATOM 745 N N . LEU A 1 94 ? 5.722 -5.852 -16.135 1.00 90.56 94 LEU A N 1
ATOM 746 C CA . LEU A 1 94 ? 4.900 -6.811 -16.884 1.00 90.56 94 LEU A CA 1
ATOM 747 C C . LEU A 1 94 ? 3.889 -7.525 -15.983 1.00 90.56 94 LEU A C 1
ATOM 749 O O . LEU A 1 94 ? 2.691 -7.552 -16.281 1.00 90.56 94 LEU A O 1
ATOM 753 N N . ALA A 1 95 ? 4.352 -8.051 -14.845 1.00 88.94 95 ALA A N 1
ATOM 754 C CA . ALA A 1 95 ? 3.503 -8.757 -13.890 1.00 88.94 95 ALA A CA 1
ATOM 755 C C . ALA A 1 95 ? 2.368 -7.879 -13.333 1.00 88.94 95 ALA A C 1
ATOM 757 O O . ALA A 1 95 ? 1.302 -8.404 -13.013 1.00 88.94 95 ALA A O 1
ATOM 758 N N . LYS A 1 96 ? 2.579 -6.559 -13.241 1.00 89.19 96 LYS A N 1
ATOM 759 C CA . LYS A 1 96 ? 1.604 -5.598 -12.702 1.00 89.19 96 LYS A CA 1
ATOM 760 C C . LYS A 1 96 ? 0.646 -5.022 -13.742 1.00 89.19 96 LYS A C 1
ATOM 762 O O . LYS A 1 96 ? -0.498 -4.725 -13.400 1.00 89.19 96 LYS A O 1
ATOM 767 N N . LEU A 1 97 ? 1.105 -4.821 -14.979 1.00 89.56 97 LEU A N 1
ATOM 768 C CA . LEU A 1 97 ? 0.381 -4.029 -15.984 1.00 89.56 97 LEU A CA 1
ATOM 769 C C . LEU A 1 97 ? -0.182 -4.828 -17.167 1.00 89.56 97 LEU A C 1
ATOM 771 O O . LEU A 1 97 ? -1.054 -4.307 -17.859 1.00 89.56 97 LEU A O 1
ATOM 775 N N . GLU A 1 98 ? 0.312 -6.037 -17.444 1.00 83.94 98 GLU A N 1
ATOM 776 C CA . GLU A 1 98 ? -0.091 -6.805 -18.637 1.00 83.94 98 GLU A CA 1
ATOM 777 C C . GLU A 1 98 ? -1.001 -7.988 -18.300 1.00 83.94 98 GLU A C 1
ATOM 779 O O . GLU A 1 98 ? -2.019 -8.210 -18.948 1.00 83.94 98 GLU A O 1
ATOM 784 N N . HIS A 1 99 ? -0.637 -8.766 -17.283 1.00 78.50 99 HIS A N 1
ATOM 785 C CA . HIS A 1 99 ? -1.208 -10.100 -17.080 1.00 78.50 99 HIS A CA 1
ATOM 786 C C . HIS A 1 99 ? -2.432 -10.141 -16.156 1.00 78.50 99 HIS A C 1
ATOM 788 O O . HIS A 1 99 ? -2.947 -11.224 -15.879 1.00 78.50 99 HIS A O 1
ATOM 794 N N . LEU A 1 100 ? -2.886 -8.992 -15.650 1.00 86.81 100 LEU A N 1
ATOM 795 C CA . LEU A 1 100 ? -3.938 -8.914 -14.639 1.00 86.81 100 LEU A CA 1
ATOM 796 C C . LEU A 1 100 ? -5.124 -8.090 -15.134 1.00 86.81 100 LEU A C 1
ATOM 798 O O . LEU A 1 100 ? -4.993 -6.929 -15.515 1.00 86.81 100 LEU A O 1
ATOM 802 N N . THR A 1 101 ? -6.309 -8.687 -15.058 1.00 94.12 101 THR A N 1
ATOM 803 C CA . THR A 1 101 ? -7.576 -7.965 -15.223 1.00 94.12 101 THR A CA 1
ATOM 804 C C . THR A 1 101 ? -7.846 -7.070 -14.011 1.00 94.12 101 THR A C 1
ATOM 806 O O . THR A 1 101 ? -7.391 -7.362 -12.902 1.00 94.12 101 THR A O 1
ATOM 809 N N . TRP A 1 102 ? -8.649 -6.015 -14.183 1.00 95.19 102 TRP A N 1
ATOM 810 C CA . TRP A 1 102 ? -9.022 -5.102 -13.092 1.00 95.19 102 TRP A CA 1
ATOM 811 C C . TRP A 1 102 ? -9.530 -5.832 -11.837 1.00 95.19 102 TRP A C 1
ATOM 813 O O . TRP A 1 102 ? -9.082 -5.553 -10.726 1.00 95.19 102 TRP A O 1
ATOM 823 N N . GLY A 1 103 ? -10.412 -6.824 -12.009 1.00 95.75 103 GLY A N 1
ATOM 824 C CA . GLY A 1 103 ? -10.961 -7.603 -10.895 1.00 95.75 103 GLY A CA 1
ATOM 825 C C . GLY A 1 103 ? -9.908 -8.439 -10.161 1.00 95.75 103 GLY A C 1
ATOM 826 O O . GLY A 1 103 ? -9.939 -8.536 -8.936 1.00 95.75 103 GLY A O 1
ATOM 827 N N . GLN A 1 104 ? -8.927 -8.991 -10.882 1.00 95.75 104 GLN A N 1
ATOM 828 C CA . GLN A 1 104 ? -7.815 -9.718 -10.263 1.00 95.75 104 GLN A CA 1
ATOM 829 C C . GLN A 1 104 ? -6.912 -8.783 -9.455 1.00 95.75 104 GLN A C 1
ATOM 831 O O . GLN A 1 104 ? -6.516 -9.145 -8.347 1.00 95.75 104 GLN A O 1
ATOM 836 N N . VAL A 1 105 ? -6.616 -7.583 -9.972 1.00 96.06 105 VAL A N 1
ATOM 837 C CA . VAL A 1 105 ? -5.853 -6.564 -9.231 1.00 96.06 105 VAL A CA 1
ATOM 838 C C . VAL A 1 105 ? -6.606 -6.154 -7.966 1.00 96.06 105 VAL A C 1
ATOM 840 O O . VAL A 1 105 ? -6.003 -6.084 -6.899 1.00 96.06 105 VAL A O 1
ATOM 843 N N . LEU A 1 106 ? -7.926 -5.967 -8.051 1.00 97.69 106 LEU A N 1
ATOM 844 C CA . LEU A 1 106 ? -8.758 -5.618 -6.901 1.00 97.69 106 LEU A CA 1
ATOM 845 C C . LEU A 1 106 ? -8.719 -6.697 -5.811 1.00 97.69 106 LEU A C 1
ATOM 847 O O . LEU A 1 106 ? -8.437 -6.382 -4.657 1.00 97.69 106 LEU A O 1
ATOM 851 N N . ILE A 1 107 ? -8.942 -7.970 -6.158 1.00 97.12 107 ILE A N 1
ATOM 852 C CA . ILE A 1 107 ? -8.934 -9.079 -5.184 1.00 97.12 107 ILE A CA 1
ATOM 853 C C . ILE A 1 107 ? -7.548 -9.235 -4.549 1.00 97.12 107 ILE A C 1
ATOM 855 O O . ILE A 1 107 ? -7.429 -9.380 -3.330 1.00 97.12 107 ILE A O 1
ATOM 859 N N . ARG A 1 108 ? -6.483 -9.141 -5.355 1.00 95.88 108 ARG A N 1
ATOM 860 C CA . ARG A 1 108 ? -5.104 -9.136 -4.848 1.00 95.88 108 ARG A CA 1
ATOM 861 C C . ARG A 1 108 ? -4.837 -7.933 -3.943 1.00 95.88 108 ARG A C 1
ATOM 863 O O . ARG A 1 108 ? -4.108 -8.072 -2.967 1.00 95.88 108 ARG A O 1
ATOM 870 N N . GLY A 1 109 ? -5.441 -6.782 -4.227 1.00 96.88 109 GLY A N 1
ATOM 871 C CA . GLY A 1 109 ? -5.381 -5.592 -3.383 1.00 96.88 109 GLY A CA 1
ATOM 872 C C . GLY A 1 109 ? -6.042 -5.783 -2.019 1.00 96.88 109 GLY A C 1
ATOM 873 O O . GLY A 1 109 ? -5.501 -5.345 -1.003 1.00 96.88 109 GLY A O 1
ATOM 874 N N . ILE A 1 110 ? -7.171 -6.489 -1.965 1.00 97.94 110 ILE A N 1
ATOM 875 C CA . ILE A 1 110 ? -7.832 -6.826 -0.696 1.00 97.94 110 ILE A CA 1
ATOM 876 C C . ILE A 1 110 ? -6.891 -7.670 0.168 1.00 97.94 110 ILE A C 1
ATOM 878 O O . ILE A 1 110 ? -6.612 -7.306 1.310 1.00 97.94 110 ILE A O 1
ATOM 882 N N . GLY A 1 111 ? -6.338 -8.745 -0.404 1.00 96.00 111 GLY A N 1
ATOM 883 C CA . GLY A 1 111 ? -5.391 -9.621 0.288 1.00 96.00 111 GLY A CA 1
ATOM 884 C C . GLY A 1 111 ? -4.136 -8.888 0.769 1.00 96.00 111 GLY A C 1
ATOM 885 O O . GLY A 1 111 ? -3.731 -9.068 1.917 1.00 96.00 111 GLY A O 1
ATOM 886 N N . ALA A 1 112 ? -3.556 -8.012 -0.064 1.00 95.56 112 ALA A N 1
ATOM 887 C CA . ALA A 1 112 ? -2.404 -7.195 0.327 1.00 95.56 112 ALA A CA 1
ATOM 888 C C . ALA A 1 112 ? -2.698 -6.394 1.594 1.00 95.56 112 ALA A C 1
ATOM 890 O O . ALA A 1 112 ? -1.925 -6.449 2.550 1.00 95.56 112 ALA A O 1
ATOM 891 N N . ASN A 1 113 ? -3.808 -5.652 1.612 1.00 96.81 113 ASN A N 1
ATOM 892 C CA . ASN A 1 113 ? -4.026 -4.719 2.706 1.00 96.81 113 ASN A CA 1
ATOM 893 C C . ASN A 1 113 ? -4.547 -5.381 3.981 1.00 96.81 113 ASN A C 1
ATOM 895 O O . ASN A 1 113 ? -4.269 -4.879 5.062 1.00 96.81 113 ASN A O 1
ATOM 899 N N . ILE A 1 114 ? -5.196 -6.547 3.889 1.00 96.56 114 ILE A N 1
ATOM 900 C CA . ILE A 1 114 ? -5.455 -7.379 5.074 1.00 96.56 114 ILE A CA 1
ATOM 901 C C . ILE A 1 114 ? -4.131 -7.703 5.780 1.00 96.56 114 ILE A C 1
ATOM 903 O O . ILE A 1 114 ? -4.005 -7.495 6.985 1.00 96.56 114 ILE A O 1
ATOM 907 N N . MET A 1 115 ? -3.119 -8.142 5.026 1.00 94.50 115 MET A N 1
ATOM 908 C CA . MET A 1 115 ? -1.811 -8.504 5.581 1.00 94.50 115 MET A CA 1
ATOM 909 C C . MET A 1 115 ? -1.040 -7.292 6.112 1.00 94.50 115 MET A C 1
ATOM 911 O O . MET A 1 115 ? -0.456 -7.369 7.191 1.00 94.50 115 MET A O 1
ATOM 915 N N . VAL A 1 116 ? -1.054 -6.162 5.396 1.00 93.81 116 VAL A N 1
ATOM 916 C CA . VAL A 1 116 ? -0.392 -4.919 5.840 1.00 93.81 116 VAL A CA 1
ATOM 917 C C . VAL A 1 116 ? -1.022 -4.391 7.128 1.00 93.81 116 VAL A C 1
ATOM 919 O O . VAL A 1 116 ? -0.310 -4.107 8.091 1.00 93.81 116 VAL A O 1
ATOM 922 N N . CYS A 1 117 ? -2.350 -4.301 7.183 1.00 94.50 117 CYS A N 1
ATOM 923 C CA . CYS A 1 117 ? -3.065 -3.858 8.374 1.00 94.50 117 CYS A CA 1
ATOM 924 C C . CYS A 1 117 ? -2.885 -4.834 9.548 1.00 94.50 117 CYS A C 1
ATOM 926 O O . CYS A 1 117 ? -2.679 -4.387 10.672 1.00 94.50 117 CYS A O 1
ATOM 928 N N . MET A 1 118 ? -2.846 -6.146 9.294 1.00 93.44 118 MET A N 1
ATOM 929 C CA . MET A 1 118 ? -2.503 -7.142 10.314 1.00 93.44 118 MET A CA 1
ATOM 930 C C . MET A 1 118 ? -1.085 -6.932 10.865 1.00 93.44 118 MET A C 1
ATOM 932 O O . MET A 1 118 ? -0.895 -6.960 12.080 1.00 93.44 118 MET A O 1
ATOM 936 N N . ALA A 1 119 ? -0.097 -6.662 10.005 1.00 92.25 119 ALA A N 1
ATOM 937 C CA . ALA A 1 119 ? 1.260 -6.309 10.434 1.00 92.25 119 ALA A CA 1
ATOM 938 C C . ALA A 1 119 ? 1.272 -5.059 11.328 1.00 92.25 119 ALA A C 1
ATOM 940 O O . ALA A 1 119 ? 1.969 -5.038 12.343 1.00 92.25 119 ALA A O 1
ATOM 941 N N . MET A 1 120 ? 0.472 -4.042 10.992 1.00 90.94 120 MET A N 1
ATOM 942 C CA . MET A 1 120 ? 0.336 -2.835 11.810 1.00 90.94 120 MET A CA 1
ATOM 943 C C . MET A 1 120 ? -0.285 -3.133 13.179 1.00 90.94 120 MET A C 1
ATOM 945 O O . MET A 1 120 ? 0.280 -2.717 14.189 1.00 90.94 120 MET A O 1
ATOM 949 N N . THR A 1 121 ? -1.383 -3.897 13.245 1.00 91.25 121 THR A N 1
ATOM 950 C CA . THR A 1 121 ? -1.985 -4.318 14.523 1.00 91.25 121 THR A CA 1
ATOM 951 C C . THR A 1 121 ? -0.977 -5.088 15.378 1.00 91.25 121 THR A C 1
ATOM 953 O O . THR A 1 121 ? -0.779 -4.760 16.549 1.00 91.25 121 THR A O 1
ATOM 956 N N . LEU A 1 122 ? -0.296 -6.089 14.809 1.00 91.00 122 LEU A N 1
ATOM 957 C CA . LEU A 1 122 ? 0.694 -6.890 15.536 1.00 91.00 122 LEU A CA 1
ATOM 958 C C . LEU A 1 122 ? 1.880 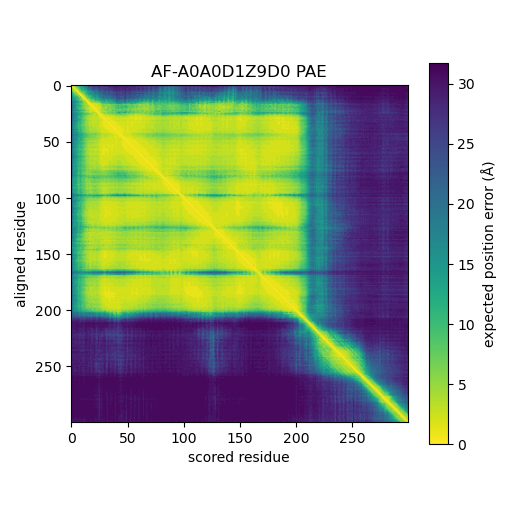-6.033 16.010 1.00 91.00 122 LEU A C 1
ATOM 960 O O . LEU A 1 122 ? 2.364 -6.202 17.130 1.00 91.00 122 LEU A O 1
ATOM 964 N N . GLY A 1 123 ? 2.318 -5.076 15.188 1.00 88.81 123 GLY A N 1
ATOM 965 C CA . GLY A 1 123 ? 3.355 -4.109 15.545 1.00 88.81 123 GLY A CA 1
ATOM 966 C C . GLY A 1 123 ? 2.941 -3.182 16.693 1.00 88.81 123 GLY A C 1
ATOM 967 O O . GLY A 1 123 ? 3.758 -2.878 17.560 1.00 88.81 123 GLY A O 1
ATOM 968 N N . ILE A 1 124 ? 1.673 -2.767 16.751 1.00 87.56 124 ILE A N 1
ATOM 969 C CA . ILE A 1 124 ? 1.130 -1.978 17.869 1.00 87.56 124 ILE A CA 1
ATOM 970 C C . ILE A 1 124 ? 1.031 -2.833 19.143 1.00 87.56 124 ILE A C 1
ATOM 972 O O . ILE A 1 124 ? 1.349 -2.350 20.231 1.00 87.56 124 ILE A O 1
ATOM 976 N N . ALA A 1 125 ? 0.650 -4.107 19.020 1.00 88.06 125 ALA A N 1
ATOM 977 C CA . ALA A 1 125 ? 0.541 -5.033 20.149 1.00 88.06 125 ALA A CA 1
ATOM 978 C C . ALA A 1 125 ? 1.905 -5.402 20.775 1.00 88.06 125 ALA A C 1
ATOM 980 O O . ALA A 1 125 ? 1.981 -5.760 21.956 1.00 88.06 125 ALA A O 1
ATOM 981 N N . ALA A 1 126 ? 2.999 -5.310 20.013 1.00 89.62 126 ALA A N 1
ATOM 982 C CA . ALA A 1 126 ? 4.338 -5.655 20.478 1.00 89.62 126 ALA A CA 1
ATOM 983 C C . ALA A 1 126 ? 4.973 -4.564 21.370 1.00 89.62 126 ALA A C 1
ATOM 985 O O . ALA A 1 126 ? 5.033 -3.383 21.026 1.00 89.62 126 ALA A O 1
ATOM 986 N N . ARG A 1 127 ? 5.532 -4.976 22.521 1.00 84.06 127 ARG A N 1
ATOM 987 C CA . ARG A 1 127 ? 6.108 -4.062 23.534 1.00 84.06 127 ARG A CA 1
ATOM 988 C C . ARG A 1 127 ? 7.551 -3.624 23.257 1.00 84.06 127 ARG A C 1
ATOM 990 O O . ARG A 1 127 ? 7.944 -2.545 23.685 1.00 84.06 127 ARG A O 1
ATOM 997 N N . GLY A 1 128 ? 8.344 -4.450 22.574 1.00 86.00 128 GLY A N 1
ATOM 998 C CA . GLY A 1 128 ? 9.769 -4.201 22.315 1.00 86.00 128 GLY A CA 1
ATOM 999 C C . GLY A 1 128 ? 10.077 -4.030 20.829 1.00 86.00 128 GLY A C 1
ATOM 1000 O O . GLY A 1 128 ? 9.377 -4.593 19.990 1.00 86.00 128 GLY A O 1
ATOM 1001 N N . ALA A 1 129 ? 11.150 -3.303 20.503 1.00 85.81 129 ALA A N 1
ATOM 1002 C CA . ALA A 1 129 ? 11.557 -3.045 19.117 1.00 85.81 129 ALA A CA 1
ATOM 1003 C C . ALA A 1 129 ? 11.777 -4.338 18.312 1.00 85.81 129 ALA A C 1
ATOM 1005 O O . ALA A 1 129 ? 11.248 -4.469 17.214 1.00 85.81 129 ALA A O 1
ATOM 1006 N N . ALA A 1 130 ? 12.460 -5.332 18.892 1.00 88.19 130 ALA A N 1
ATOM 1007 C CA . ALA A 1 130 ? 12.649 -6.638 18.255 1.00 88.19 130 ALA A CA 1
ATOM 1008 C C . ALA A 1 130 ? 11.313 -7.348 17.962 1.00 88.19 130 ALA A C 1
ATOM 1010 O O . ALA A 1 130 ? 11.124 -7.897 16.881 1.00 88.19 130 ALA A O 1
ATOM 1011 N N . GLY A 1 131 ? 10.355 -7.279 18.894 1.00 86.75 131 GLY A N 1
ATOM 1012 C CA . GLY A 1 131 ? 9.017 -7.841 18.705 1.00 86.75 131 GLY A CA 1
ATOM 1013 C C . GLY A 1 131 ? 8.234 -7.130 17.601 1.00 86.75 131 GLY A C 1
ATOM 1014 O O . GLY A 1 131 ? 7.597 -7.796 16.793 1.00 86.75 131 GLY A O 1
ATOM 1015 N N . LYS A 1 132 ? 8.335 -5.796 17.519 1.00 87.25 132 LYS A N 1
ATOM 1016 C CA . LYS A 1 132 ? 7.729 -5.007 16.435 1.00 87.25 132 LYS A CA 1
ATOM 1017 C C . LYS A 1 132 ? 8.292 -5.411 15.081 1.00 87.25 132 LYS A C 1
ATOM 1019 O O . LYS A 1 132 ? 7.521 -5.639 14.158 1.00 87.25 132 LYS A O 1
ATOM 1024 N N . ILE A 1 133 ? 9.615 -5.550 14.989 1.00 87.62 133 ILE A N 1
ATOM 1025 C CA . ILE A 1 133 ? 10.289 -5.951 13.753 1.00 87.62 133 ILE A CA 1
ATOM 1026 C C . ILE A 1 133 ? 9.775 -7.314 13.280 1.00 87.62 133 ILE A C 1
ATOM 1028 O O . ILE A 1 133 ? 9.303 -7.463 12.158 1.00 87.62 133 ILE A O 1
ATOM 1032 N N . ILE A 1 134 ? 9.771 -8.310 14.163 1.00 88.88 134 ILE A N 1
ATOM 1033 C CA . ILE A 1 134 ? 9.298 -9.653 13.810 1.00 88.88 134 ILE A CA 1
ATOM 1034 C C . ILE A 1 134 ? 7.804 -9.641 13.432 1.00 88.88 134 ILE A C 1
ATOM 1036 O O . ILE A 1 134 ? 7.408 -10.283 12.458 1.00 88.88 134 ILE A O 1
ATOM 1040 N N . ALA A 1 135 ? 6.983 -8.881 14.161 1.00 88.88 135 ALA A N 1
ATOM 1041 C CA . ALA A 1 135 ? 5.550 -8.738 13.904 1.00 88.88 135 ALA A CA 1
ATOM 1042 C C . ALA A 1 135 ? 5.238 -8.109 12.536 1.00 88.88 135 ALA A C 1
ATOM 1044 O O . ALA A 1 135 ? 4.309 -8.545 11.859 1.00 88.88 135 ALA A O 1
ATOM 1045 N N . LEU A 1 136 ? 6.018 -7.108 12.122 1.00 88.81 136 LEU A N 1
ATOM 1046 C CA . LEU A 1 136 ? 5.890 -6.446 10.821 1.00 88.81 136 LEU A CA 1
ATOM 1047 C C . LEU A 1 136 ? 6.440 -7.325 9.688 1.00 88.81 136 LEU A C 1
ATOM 1049 O O . LEU A 1 136 ? 5.902 -7.321 8.582 1.00 88.81 136 LEU A O 1
ATOM 1053 N N . TRP A 1 137 ? 7.494 -8.098 9.955 1.00 88.00 137 TRP A N 1
ATOM 1054 C CA . TRP A 1 137 ? 8.200 -8.888 8.949 1.00 88.00 137 TRP A CA 1
ATOM 1055 C C . TRP A 1 137 ? 7.330 -9.966 8.300 1.00 88.00 137 TRP A C 1
ATOM 1057 O O . TRP A 1 137 ? 7.206 -10.001 7.075 1.00 88.00 137 TRP A O 1
ATOM 1067 N N . PHE A 1 138 ? 6.724 -10.851 9.100 1.00 88.88 138 PHE A N 1
ATOM 1068 C CA . PHE A 1 138 ? 6.035 -12.030 8.564 1.00 88.88 138 PHE A CA 1
ATOM 1069 C C . PHE A 1 138 ? 4.856 -11.690 7.644 1.00 88.88 138 PHE A C 1
ATOM 1071 O O . PHE A 1 138 ? 4.814 -12.229 6.533 1.00 88.88 138 PHE A O 1
ATOM 1078 N N . PRO A 1 139 ? 3.923 -10.792 8.020 1.00 90.50 139 PRO A N 1
ATOM 1079 C CA . PRO A 1 139 ? 2.801 -10.470 7.148 1.00 90.50 139 PRO A CA 1
ATOM 1080 C C . PRO A 1 139 ? 3.244 -9.762 5.862 1.00 90.50 139 PRO A C 1
ATOM 1082 O O . PRO A 1 139 ? 2.667 -10.011 4.802 1.00 90.50 139 PRO A O 1
ATOM 1085 N N . VAL A 1 140 ? 4.298 -8.933 5.930 1.00 87.75 140 VAL A N 1
ATOM 1086 C CA . VAL A 1 140 ? 4.842 -8.249 4.749 1.00 87.75 140 VAL A CA 1
ATOM 1087 C C . VAL A 1 140 ? 5.459 -9.237 3.771 1.00 87.75 140 VAL A C 1
ATOM 1089 O O . VAL A 1 140 ? 5.082 -9.241 2.601 1.00 87.75 140 VAL A O 1
ATOM 1092 N N . VAL A 1 141 ? 6.352 -10.115 4.238 1.00 87.44 141 VAL A N 1
ATOM 1093 C CA . VAL A 1 141 ? 6.952 -11.142 3.372 1.00 87.44 141 VAL A CA 1
ATOM 1094 C C . VAL A 1 141 ? 5.865 -12.006 2.739 1.00 87.44 141 VAL A C 1
ATOM 1096 O O . VAL A 1 141 ? 5.909 -12.274 1.539 1.00 87.44 141 VAL A O 1
ATOM 1099 N N . MET A 1 142 ? 4.850 -12.397 3.513 1.00 87.62 142 MET A N 1
ATOM 1100 C CA . MET A 1 142 ? 3.780 -13.259 3.024 1.00 87.62 142 MET A CA 1
ATOM 1101 C C . MET A 1 142 ? 2.995 -12.626 1.868 1.00 87.62 142 MET A C 1
ATOM 1103 O O . MET A 1 142 ? 2.807 -13.282 0.844 1.00 87.62 142 MET A O 1
ATOM 1107 N N . PHE A 1 143 ? 2.587 -11.352 1.958 1.00 86.88 143 PHE A N 1
ATOM 1108 C CA . PHE A 1 143 ? 1.825 -10.744 0.856 1.00 86.88 143 PHE A CA 1
ATOM 1109 C C . PHE A 1 143 ? 2.662 -10.601 -0.424 1.00 86.88 143 PHE A C 1
ATOM 1111 O O . PHE A 1 143 ? 2.125 -10.708 -1.530 1.00 86.88 143 PHE A O 1
ATOM 1118 N N . VAL A 1 144 ? 3.976 -10.398 -0.286 1.00 83.75 144 VAL A N 1
ATOM 1119 C CA . VAL A 1 144 ? 4.902 -10.314 -1.420 1.00 83.75 144 VAL A CA 1
ATOM 1120 C C . VAL A 1 144 ? 5.112 -11.684 -2.061 1.00 83.75 144 VAL A C 1
ATOM 1122 O O . VAL A 1 144 ? 5.062 -11.778 -3.287 1.00 83.75 144 VAL A O 1
ATOM 1125 N N . ILE A 1 145 ? 5.271 -12.757 -1.269 1.00 86.12 145 ILE A N 1
ATOM 1126 C CA . ILE A 1 145 ? 5.337 -14.137 -1.795 1.00 86.12 145 ILE A CA 1
ATOM 1127 C C . ILE A 1 145 ? 4.045 -14.480 -2.542 1.00 86.12 145 ILE A C 1
ATOM 1129 O O . ILE A 1 145 ? 4.094 -15.057 -3.627 1.00 86.12 145 ILE A O 1
ATOM 1133 N N . CYS A 1 146 ? 2.892 -14.097 -1.992 1.00 86.69 146 CYS A N 1
ATOM 1134 C CA . CYS A 1 146 ? 1.592 -14.322 -2.620 1.00 86.69 146 CYS A CA 1
ATOM 1135 C C . CYS A 1 146 ? 1.363 -13.484 -3.890 1.00 86.69 146 CYS A C 1
ATOM 1137 O O . CYS A 1 146 ? 0.378 -13.712 -4.592 1.00 86.69 146 CYS A O 1
ATOM 1139 N N . GLY A 1 147 ? 2.239 -12.523 -4.205 1.00 86.88 147 GLY A N 1
ATOM 1140 C CA . GLY A 1 147 ? 2.095 -11.661 -5.378 1.00 86.88 147 GLY A CA 1
ATOM 1141 C C . GLY A 1 147 ? 0.862 -10.757 -5.306 1.00 86.88 147 GLY A C 1
ATOM 1142 O O . GLY A 1 147 ? 0.206 -10.522 -6.327 1.00 86.88 147 GLY A O 1
ATOM 1143 N N . PHE A 1 148 ? 0.513 -10.300 -4.100 1.00 92.69 148 PHE A N 1
ATOM 1144 C CA . PHE A 1 148 ? -0.584 -9.362 -3.893 1.00 92.69 148 PHE A CA 1
ATOM 1145 C C . PHE A 1 148 ? -0.222 -7.936 -4.339 1.00 92.69 148 PHE A C 1
ATOM 1147 O O . PHE A 1 148 ? 0.946 -7.563 -4.459 1.00 92.69 148 PHE A O 1
ATOM 1154 N N . GLU A 1 149 ? -1.251 -7.130 -4.601 1.00 94.50 149 GLU A N 1
ATOM 1155 C CA . GLU A 1 149 ? -1.108 -5.808 -5.213 1.00 94.50 149 GLU A CA 1
ATOM 1156 C C . GLU A 1 149 ? -1.197 -4.707 -4.149 1.00 94.50 149 GLU A C 1
ATOM 1158 O O . GLU A 1 149 ? -2.218 -4.526 -3.489 1.00 94.50 149 GLU A O 1
ATOM 1163 N N . HIS A 1 150 ? -0.109 -3.961 -3.968 1.00 95.06 150 HIS A N 1
ATOM 1164 C CA . HIS A 1 150 ? -0.023 -2.893 -2.976 1.00 95.06 150 HIS A CA 1
ATOM 1165 C C . HIS A 1 150 ? 0.089 -1.543 -3.676 1.00 95.06 150 HIS A C 1
ATOM 1167 O O . HIS A 1 150 ? 1.099 -1.256 -4.322 1.00 95.06 150 HIS A O 1
ATOM 1173 N N . CYS A 1 151 ? -0.927 -0.697 -3.517 1.00 95.56 151 CYS A N 1
ATOM 1174 C CA . CYS A 1 151 ? -1.086 0.520 -4.299 1.00 95.56 151 CYS A CA 1
ATOM 1175 C C . CYS A 1 151 ? 0.120 1.462 -4.174 1.00 95.56 151 CYS A C 1
ATOM 1177 O O . CYS A 1 151 ? 0.506 2.043 -5.178 1.00 95.56 151 CYS A O 1
ATOM 1179 N N . VAL A 1 152 ? 0.765 1.572 -3.000 1.00 94.38 152 VAL A N 1
ATOM 1180 C CA . VAL A 1 152 ? 1.953 2.435 -2.798 1.00 94.38 152 VAL A CA 1
ATOM 1181 C C . VAL A 1 152 ? 3.214 1.847 -3.445 1.00 94.38 152 VAL A C 1
ATOM 1183 O O . VAL A 1 152 ? 4.019 2.571 -4.024 1.00 94.38 152 VAL A O 1
ATOM 1186 N N . ALA A 1 153 ? 3.369 0.519 -3.414 1.00 92.31 153 ALA A N 1
ATOM 1187 C CA . ALA A 1 153 ? 4.502 -0.139 -4.070 1.00 92.31 153 ALA A CA 1
ATOM 1188 C C . ALA A 1 153 ? 4.363 -0.057 -5.597 1.00 92.31 153 ALA A C 1
ATOM 1190 O O . ALA A 1 153 ? 5.345 0.148 -6.312 1.00 92.31 153 ALA A O 1
ATOM 1191 N N . ASN A 1 154 ? 3.127 -0.160 -6.090 1.00 94.19 154 ASN A N 1
ATOM 1192 C CA . ASN A 1 154 ? 2.814 -0.009 -7.501 1.00 94.19 154 ASN A CA 1
ATOM 1193 C C . ASN A 1 154 ? 3.183 1.390 -8.002 1.00 94.19 154 ASN A C 1
ATOM 1195 O O . ASN A 1 154 ? 3.774 1.467 -9.075 1.00 94.19 154 ASN A O 1
ATOM 1199 N N . MET A 1 155 ? 2.950 2.462 -7.226 1.00 95.00 155 MET A N 1
ATOM 1200 C CA . MET A 1 155 ? 3.358 3.835 -7.595 1.00 95.00 155 MET A CA 1
ATOM 1201 C C . MET A 1 155 ? 4.843 3.892 -7.956 1.00 95.00 155 MET A C 1
ATOM 1203 O O . MET A 1 155 ? 5.197 4.414 -9.010 1.00 95.00 155 MET A O 1
ATOM 1207 N N . PHE A 1 156 ? 5.701 3.296 -7.120 1.00 93.12 156 PHE A N 1
ATOM 1208 C CA . PHE A 1 156 ? 7.146 3.280 -7.335 1.00 93.12 156 PHE A CA 1
ATOM 1209 C C . PHE A 1 156 ? 7.533 2.472 -8.579 1.00 93.12 156 PHE A C 1
ATOM 1211 O O . PHE A 1 156 ? 8.145 3.018 -9.494 1.00 93.12 156 PHE A O 1
ATOM 1218 N N . PHE A 1 157 ? 7.153 1.190 -8.652 1.00 91.94 157 PHE A N 1
ATOM 1219 C CA . PHE A 1 157 ? 7.59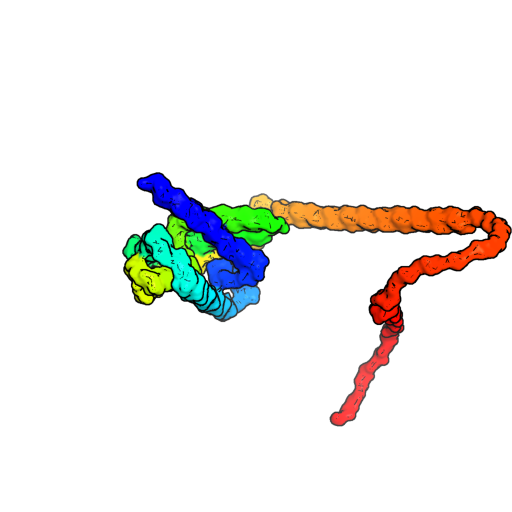7 0.311 -9.743 1.00 91.94 157 PHE A CA 1
ATOM 1220 C C . PHE A 1 157 ? 7.042 0.720 -11.108 1.00 91.94 157 PHE A C 1
ATOM 1222 O O . PHE A 1 157 ? 7.756 0.642 -12.103 1.00 91.94 157 PHE A O 1
ATOM 1229 N N . THR A 1 158 ? 5.790 1.178 -11.170 1.00 93.06 158 THR A N 1
ATOM 1230 C CA . THR A 1 158 ? 5.185 1.620 -12.437 1.00 93.06 158 THR A CA 1
ATOM 1231 C C . THR A 1 158 ? 5.768 2.950 -12.909 1.00 93.06 158 THR A C 1
ATOM 1233 O O . THR A 1 158 ? 6.070 3.077 -14.093 1.00 93.06 158 THR A O 1
ATOM 1236 N N . SER A 1 159 ? 6.018 3.904 -12.001 1.00 94.56 159 SER A N 1
ATOM 1237 C CA . SER A 1 159 ? 6.670 5.177 -12.350 1.00 94.56 159 SER A CA 1
ATOM 1238 C C . SER A 1 159 ? 8.118 4.971 -12.781 1.00 94.56 159 SER A C 1
ATOM 1240 O O . SER A 1 159 ? 8.566 5.559 -13.760 1.00 94.56 159 SER A O 1
ATOM 1242 N N . LEU A 1 160 ? 8.848 4.096 -12.090 1.00 92.69 160 LEU A N 1
ATOM 1243 C CA . LEU A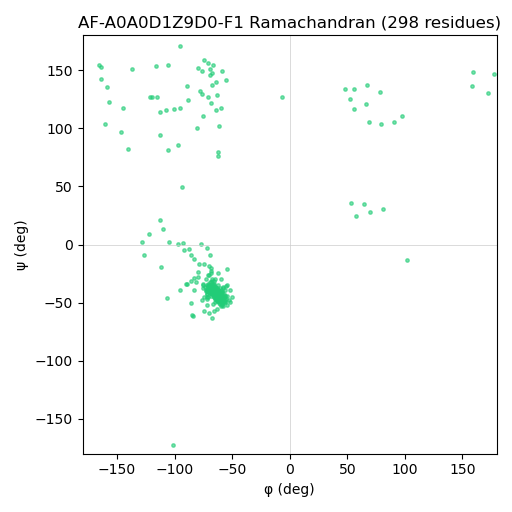 1 160 ? 10.217 3.769 -12.465 1.00 92.69 160 LEU A CA 1
ATOM 1244 C C . LEU A 1 160 ? 10.277 3.010 -13.796 1.00 92.69 160 LEU A C 1
ATOM 1246 O O . LEU A 1 160 ? 11.150 3.278 -14.617 1.00 92.69 160 LEU A O 1
ATOM 1250 N N . GLY A 1 161 ? 9.315 2.115 -14.037 1.00 92.25 161 GLY A N 1
ATOM 1251 C CA . GLY A 1 161 ? 9.134 1.449 -15.322 1.00 92.25 161 GLY A CA 1
ATOM 1252 C C . GLY A 1 161 ? 8.957 2.440 -16.471 1.00 92.25 161 GLY A C 1
ATOM 1253 O O . GLY A 1 161 ? 9.638 2.306 -17.485 1.00 92.25 161 GLY A O 1
ATOM 1254 N N . LEU A 1 162 ? 8.134 3.479 -16.278 1.00 93.56 162 LEU A N 1
ATOM 1255 C CA . LEU A 1 162 ? 7.958 4.557 -17.260 1.00 93.56 162 LEU A CA 1
ATOM 1256 C C . LEU A 1 162 ? 9.272 5.289 -17.560 1.00 93.56 162 LEU A C 1
ATOM 1258 O O . LEU A 1 162 ? 9.569 5.553 -18.720 1.00 93.56 162 LEU A O 1
ATOM 1262 N N . MET A 1 163 ? 10.074 5.587 -16.534 1.00 93.88 163 MET A N 1
ATOM 1263 C CA . MET A 1 163 ? 11.351 6.297 -16.698 1.00 93.88 163 MET A CA 1
ATOM 1264 C C . MET A 1 163 ? 12.397 5.460 -17.449 1.00 93.88 163 MET A C 1
ATOM 1266 O O . MET A 1 163 ? 13.148 5.994 -18.259 1.00 93.88 163 MET A O 1
ATOM 1270 N N . TYR A 1 164 ? 12.439 4.146 -17.209 1.00 91.25 164 TYR A N 1
ATOM 1271 C CA . TYR A 1 164 ? 13.380 3.228 -17.867 1.00 91.25 164 TYR A CA 1
ATOM 1272 C C . TYR A 1 164 ? 12.876 2.655 -19.204 1.00 91.25 164 TYR A C 1
ATOM 1274 O O . TYR A 1 164 ? 13.624 1.933 -19.877 1.00 91.25 164 TYR A O 1
ATOM 1282 N N . GLY A 1 165 ? 11.633 2.963 -19.591 1.00 89.00 165 GLY A N 1
ATOM 1283 C CA . GLY A 1 165 ? 10.988 2.431 -20.793 1.00 89.00 165 GLY A CA 1
ATOM 1284 C C . GLY A 1 165 ? 10.647 0.940 -20.706 1.00 89.00 165 GLY A C 1
ATOM 1285 O O . GLY A 1 165 ? 10.634 0.256 -21.726 1.00 89.00 165 GLY A O 1
ATOM 1286 N N . ALA A 1 166 ? 10.404 0.424 -19.500 1.00 86.44 166 ALA A N 1
ATOM 1287 C CA . ALA A 1 166 ? 10.032 -0.968 -19.263 1.00 86.44 166 ALA A CA 1
ATOM 1288 C C . ALA A 1 166 ? 8.626 -1.247 -19.818 1.00 86.44 166 ALA A C 1
ATOM 1290 O O . ALA A 1 166 ? 7.652 -0.597 -19.426 1.00 86.44 166 ALA A O 1
ATOM 1291 N N . GLY A 1 167 ? 8.478 -2.198 -20.738 1.00 75.19 167 GLY A N 1
ATOM 1292 C CA . GLY A 1 167 ? 7.169 -2.532 -21.311 1.00 75.19 167 GLY A CA 1
ATOM 1293 C C . GLY A 1 167 ? 6.242 -3.214 -20.289 1.00 75.19 167 GLY A C 1
ATOM 1294 O O . GLY A 1 167 ? 6.738 -3.893 -19.392 1.00 75.19 167 GLY A O 1
ATOM 1295 N N . PRO A 1 168 ? 4.905 -3.079 -20.388 1.00 77.56 168 PRO A N 1
ATOM 1296 C CA . PRO A 1 168 ? 4.101 -2.143 -21.179 1.00 77.56 168 PRO A CA 1
ATOM 1297 C C . PRO A 1 168 ? 3.728 -0.880 -20.369 1.00 77.56 168 PRO A C 1
ATOM 1299 O O . PRO A 1 168 ? 2.553 -0.504 -20.274 1.00 77.56 168 PRO A O 1
ATOM 1302 N N . SER A 1 169 ? 4.697 -0.240 -19.709 1.00 82.69 169 SER A N 1
ATOM 1303 C CA . SER A 1 169 ? 4.406 0.918 -18.861 1.00 82.69 169 SER A CA 1
ATOM 1304 C C . SER A 1 169 ? 3.852 2.091 -19.678 1.00 82.69 169 SER A C 1
ATOM 1306 O O . SER A 1 169 ? 4.495 2.654 -20.557 1.00 82.69 169 SER A O 1
ATOM 1308 N N . THR A 1 170 ? 2.602 2.452 -19.396 1.00 91.50 170 THR A N 1
ATOM 1309 C CA . THR A 1 170 ? 1.941 3.655 -19.913 1.00 91.50 170 THR A CA 1
ATOM 1310 C C . THR A 1 170 ? 1.184 4.301 -18.765 1.00 91.50 170 THR A C 1
ATOM 1312 O O . THR A 1 170 ? 0.716 3.604 -17.862 1.00 91.50 170 THR A O 1
ATOM 1315 N N . ILE A 1 171 ? 1.018 5.623 -18.814 1.00 91.81 171 ILE A N 1
ATOM 1316 C CA . ILE A 1 171 ? 0.261 6.368 -17.796 1.00 91.81 171 ILE A CA 1
ATOM 1317 C C . ILE A 1 171 ? -1.165 5.801 -17.669 1.00 91.81 171 ILE A C 1
ATOM 1319 O O . ILE A 1 171 ? -1.668 5.620 -16.563 1.00 91.81 171 ILE A O 1
ATOM 1323 N N . GLY A 1 172 ? -1.793 5.426 -18.790 1.00 92.31 172 GLY A N 1
ATOM 1324 C CA . GLY A 1 172 ? -3.118 4.800 -18.797 1.00 92.31 172 GLY A CA 1
ATOM 1325 C C . GLY A 1 172 ? -3.161 3.456 -18.060 1.00 92.31 172 GLY A C 1
ATOM 1326 O O . GLY A 1 172 ? -4.013 3.260 -17.194 1.00 92.31 172 GLY A O 1
ATOM 1327 N N . ARG A 1 173 ? -2.222 2.539 -18.342 1.00 92.19 173 ARG A N 1
ATOM 1328 C CA . ARG A 1 173 ? -2.158 1.238 -17.644 1.00 92.19 173 ARG A CA 1
ATOM 1329 C C . ARG A 1 173 ? -1.789 1.393 -16.168 1.00 92.19 173 ARG A C 1
ATOM 1331 O O . ARG A 1 173 ? -2.317 0.658 -15.336 1.00 92.19 173 ARG A O 1
ATOM 1338 N N . GLN A 1 174 ? -0.938 2.364 -15.836 1.00 93.56 174 GLN A N 1
ATOM 1339 C CA . GLN A 1 174 ? -0.610 2.705 -14.454 1.00 93.56 174 GLN A CA 1
ATOM 1340 C C . GLN A 1 174 ? -1.869 3.109 -13.680 1.00 93.56 174 GLN A C 1
ATOM 1342 O O . GLN A 1 174 ? -2.152 2.514 -12.645 1.00 93.56 174 GLN A O 1
ATOM 1347 N N . TRP A 1 175 ? -2.668 4.046 -14.200 1.00 94.62 175 TRP A N 1
ATOM 1348 C CA . TRP A 1 175 ? -3.921 4.452 -13.553 1.00 94.62 175 TRP A CA 1
ATOM 1349 C C . TRP A 1 175 ? -4.971 3.340 -13.519 1.00 94.62 175 TRP A C 1
ATOM 1351 O O . TRP A 1 175 ? -5.685 3.212 -12.524 1.00 94.62 175 TRP A O 1
ATOM 1361 N N . TYR A 1 176 ? -5.038 2.493 -14.550 1.00 94.25 176 TYR A N 1
ATOM 1362 C CA . TYR A 1 176 ? -5.911 1.319 -14.552 1.00 94.25 176 TYR A CA 1
ATOM 1363 C C . TYR A 1 176 ? -5.577 0.364 -13.398 1.00 94.25 176 TYR A C 1
ATOM 1365 O O . TYR A 1 176 ? -6.457 0.065 -12.588 1.00 94.25 176 TYR A O 1
ATOM 1373 N N . ASN A 1 177 ? -4.309 -0.046 -13.264 1.00 95.12 177 ASN A N 1
ATOM 1374 C CA . ASN A 1 177 ? -3.850 -0.871 -12.142 1.00 95.12 177 ASN A CA 1
ATOM 1375 C C . ASN A 1 177 ? -4.105 -0.158 -10.805 1.00 95.12 177 ASN A C 1
ATOM 1377 O O . ASN A 1 177 ? -4.656 -0.749 -9.877 1.00 95.12 177 ASN A O 1
ATOM 1381 N N . GLN A 1 178 ? -3.773 1.129 -10.730 1.00 95.88 178 GLN A N 1
ATOM 1382 C CA . GLN A 1 178 ? -3.857 1.885 -9.494 1.00 95.88 178 GLN A CA 1
ATOM 1383 C C . GLN A 1 178 ? -5.293 2.054 -8.990 1.00 95.88 178 GLN A C 1
ATOM 1385 O O . GLN A 1 178 ? -5.529 1.958 -7.787 1.00 95.88 178 GLN A O 1
ATOM 1390 N N . SER A 1 179 ? -6.258 2.252 -9.893 1.00 96.50 179 SER A N 1
ATOM 1391 C CA . SER A 1 179 ? -7.678 2.345 -9.539 1.00 96.50 179 SER A CA 1
ATOM 1392 C C . SER A 1 179 ? -8.183 1.067 -8.858 1.00 96.50 179 SER A C 1
ATOM 1394 O O . SER A 1 179 ? -8.855 1.140 -7.830 1.00 96.50 179 SER A O 1
ATOM 1396 N N . ALA A 1 180 ? -7.794 -0.105 -9.374 1.00 96.88 180 ALA A N 1
ATOM 1397 C CA . ALA A 1 180 ? -8.143 -1.397 -8.794 1.00 96.88 180 ALA A CA 1
ATOM 1398 C C . ALA A 1 180 ? -7.391 -1.662 -7.485 1.00 96.88 180 ALA A C 1
ATOM 1400 O O . ALA A 1 180 ? -7.998 -2.072 -6.498 1.00 96.88 180 ALA A O 1
ATOM 1401 N N . ALA A 1 181 ? -6.077 -1.417 -7.464 1.00 97.12 181 ALA A N 1
ATOM 1402 C CA . ALA A 1 181 ? -5.230 -1.692 -6.308 1.00 97.12 181 ALA A CA 1
ATOM 1403 C C . ALA A 1 181 ? -5.599 -0.805 -5.112 1.00 97.12 181 ALA A C 1
ATOM 1405 O O . ALA A 1 181 ? -5.745 -1.311 -4.002 1.00 97.12 181 ALA A O 1
ATOM 1406 N N . ALA A 1 182 ? -5.808 0.499 -5.330 1.00 97.38 182 ALA A N 1
ATOM 1407 C CA . ALA A 1 182 ? -6.208 1.426 -4.274 1.00 97.38 182 ALA A CA 1
ATOM 1408 C C . ALA A 1 182 ? -7.586 1.067 -3.704 1.00 97.38 182 ALA A C 1
ATOM 1410 O O . ALA A 1 182 ? -7.746 1.022 -2.485 1.00 97.38 182 ALA A O 1
ATOM 1411 N N . LEU A 1 183 ? -8.559 0.739 -4.563 1.00 98.06 183 LEU A N 1
ATOM 1412 C CA . LEU A 1 183 ? -9.883 0.306 -4.117 1.00 98.06 183 LEU A CA 1
ATOM 1413 C C . LEU A 1 183 ? -9.820 -1.020 -3.348 1.00 98.06 183 LEU A C 1
ATOM 1415 O O . LEU A 1 183 ? -10.396 -1.131 -2.267 1.00 98.06 183 LEU A O 1
ATOM 1419 N N . GLY A 1 184 ? -9.080 -2.003 -3.865 1.00 97.69 184 GLY A N 1
ATOM 1420 C CA . GLY A 1 184 ? -8.855 -3.275 -3.185 1.00 97.69 184 GLY A CA 1
ATOM 1421 C C . GLY A 1 184 ? -8.194 -3.080 -1.821 1.00 97.69 184 GLY A C 1
ATOM 1422 O O . GLY A 1 184 ? -8.643 -3.654 -0.831 1.00 97.69 184 GLY A O 1
ATOM 1423 N N . ASN A 1 185 ? -7.183 -2.212 -1.733 1.00 98.19 185 ASN A N 1
ATOM 1424 C CA . ASN A 1 185 ? -6.547 -1.901 -0.460 1.00 98.19 185 ASN A CA 1
ATOM 1425 C C . ASN A 1 185 ? -7.524 -1.204 0.506 1.00 98.19 185 ASN A C 1
ATOM 1427 O O . ASN A 1 185 ? -7.609 -1.627 1.656 1.00 98.19 185 ASN A O 1
ATOM 1431 N N . ILE A 1 186 ? -8.323 -0.222 0.066 1.00 98.19 186 ILE A N 1
ATOM 1432 C CA . ILE A 1 186 ? -9.368 0.394 0.910 1.00 98.19 186 ILE A CA 1
ATOM 1433 C C . ILE A 1 186 ? -10.316 -0.672 1.464 1.00 98.19 186 ILE A C 1
ATOM 1435 O O . ILE A 1 186 ? -10.573 -0.686 2.663 1.00 98.19 186 ILE A O 1
ATOM 1439 N N . ILE A 1 187 ? -10.798 -1.592 0.625 1.00 98.06 187 ILE A N 1
ATOM 1440 C CA . ILE A 1 187 ? -11.692 -2.674 1.056 1.00 98.06 187 ILE A CA 1
ATOM 1441 C C . ILE A 1 187 ? -10.998 -3.568 2.098 1.00 98.06 187 ILE A C 1
ATOM 1443 O O . ILE A 1 187 ? -11.564 -3.823 3.160 1.00 98.06 187 ILE A O 1
ATOM 1447 N N . GLY A 1 188 ? -9.765 -4.011 1.839 1.00 97.12 188 GLY A N 1
ATOM 1448 C CA . GLY A 1 188 ? -9.016 -4.867 2.766 1.00 97.12 188 GLY A CA 1
ATOM 1449 C C . GLY A 1 188 ? -8.727 -4.208 4.120 1.00 97.12 188 GLY A C 1
ATOM 1450 O O . GLY A 1 188 ? -8.840 -4.851 5.161 1.00 97.12 188 GLY A O 1
ATOM 1451 N N . GLY A 1 189 ? -8.391 -2.919 4.122 1.00 96.62 189 GLY A N 1
ATOM 1452 C CA . GLY A 1 189 ? -8.027 -2.201 5.342 1.00 96.62 189 GLY A CA 1
ATOM 1453 C C . GLY A 1 189 ? -9.223 -1.644 6.105 1.00 96.62 189 GLY A C 1
ATOM 1454 O O . GLY A 1 189 ? -9.345 -1.880 7.302 1.00 96.62 189 GLY A O 1
ATOM 1455 N N . ALA A 1 190 ? -10.127 -0.930 5.432 1.00 96.56 190 ALA A N 1
ATOM 1456 C CA . ALA A 1 190 ? -11.268 -0.294 6.082 1.00 96.56 190 ALA A CA 1
ATOM 1457 C C . ALA A 1 190 ? -12.363 -1.304 6.435 1.00 96.56 190 ALA A C 1
ATOM 1459 O O . ALA A 1 190 ? -12.844 -1.307 7.564 1.00 96.56 190 ALA A O 1
ATOM 1460 N N . ILE A 1 191 ? -12.737 -2.171 5.486 1.00 96.06 191 ILE A N 1
ATOM 1461 C CA . ILE A 1 191 ? -13.851 -3.104 5.677 1.00 96.06 191 ILE A CA 1
ATOM 1462 C C . ILE A 1 191 ? -13.370 -4.348 6.407 1.00 96.06 191 ILE A C 1
ATOM 1464 O O . ILE A 1 191 ? -13.851 -4.602 7.495 1.00 96.06 191 ILE A O 1
ATOM 1468 N N . PHE A 1 192 ? -12.429 -5.122 5.863 1.00 95.69 192 PHE A N 1
ATOM 1469 C CA . PHE A 1 192 ? -12.050 -6.382 6.513 1.00 95.69 192 PHE A CA 1
ATOM 1470 C C . PHE A 1 192 ? -11.353 -6.136 7.851 1.00 95.69 192 PHE A C 1
ATOM 1472 O O . PHE A 1 192 ? -11.884 -6.503 8.893 1.00 95.69 192 PHE A O 1
ATOM 1479 N N . MET A 1 193 ? -10.193 -5.481 7.844 1.00 95.56 193 MET A N 1
ATOM 1480 C CA . MET A 1 193 ? -9.434 -5.292 9.081 1.00 95.56 193 MET A CA 1
ATOM 1481 C C . MET A 1 193 ? -10.089 -4.277 10.020 1.00 95.56 193 MET A C 1
ATOM 1483 O O . MET A 1 193 ? -10.255 -4.563 11.201 1.00 95.56 193 MET A O 1
ATOM 1487 N N . GLY A 1 194 ? -10.538 -3.132 9.505 1.00 93.44 194 GLY A N 1
ATOM 1488 C CA . GLY A 1 194 ? -11.174 -2.092 10.311 1.00 93.44 194 GLY A CA 1
ATOM 1489 C C . GLY A 1 194 ? -12.476 -2.545 10.975 1.00 93.44 194 GLY A C 1
ATOM 1490 O O . GLY A 1 194 ? -12.682 -2.252 12.154 1.00 93.44 194 GLY A O 1
ATOM 1491 N N . LEU A 1 195 ? -13.341 -3.288 10.269 1.00 93.56 195 LEU A N 1
ATOM 1492 C CA . LEU A 1 195 ? -14.560 -3.830 10.876 1.00 93.56 195 LEU A CA 1
ATOM 1493 C C . LEU A 1 195 ? -14.241 -4.961 11.850 1.00 93.56 195 LEU A C 1
ATOM 1495 O O . LEU A 1 195 ? -14.822 -4.977 12.930 1.00 93.56 195 LEU A O 1
ATOM 1499 N N . CYS A 1 196 ? -13.331 -5.880 11.503 1.00 92.81 196 CYS A N 1
ATOM 1500 C CA . CYS A 1 196 ? -12.914 -6.949 12.413 1.00 92.81 196 CYS A CA 1
ATOM 1501 C C . CYS A 1 196 ? -12.396 -6.373 13.734 1.00 92.81 196 CYS A C 1
ATOM 1503 O O . CYS A 1 196 ? -12.881 -6.761 14.792 1.00 92.81 196 CYS A O 1
ATOM 1505 N N . GLU A 1 197 ? -11.494 -5.394 13.681 1.00 90.50 197 GLU A N 1
ATOM 1506 C CA . GLU A 1 197 ? -10.968 -4.709 14.866 1.00 90.50 197 GLU A CA 1
ATOM 1507 C C . GLU A 1 197 ? -12.065 -3.979 15.644 1.00 90.50 197 GLU A C 1
ATOM 1509 O O . GLU A 1 197 ? -12.137 -4.069 16.870 1.00 90.50 197 GLU A O 1
ATOM 1514 N N . HIS A 1 198 ? -12.962 -3.267 14.958 1.00 90.62 198 HIS A N 1
ATOM 1515 C CA . HIS A 1 198 ? -14.079 -2.595 15.619 1.00 90.62 198 HIS A CA 1
ATOM 1516 C C . HIS A 1 198 ? -14.990 -3.597 16.346 1.00 90.62 198 HIS A C 1
ATOM 1518 O O . HIS A 1 198 ? -15.303 -3.412 17.521 1.00 90.62 198 HIS A O 1
ATOM 1524 N N . VAL A 1 199 ? -15.370 -4.689 15.681 1.00 90.56 199 VAL A N 1
ATOM 1525 C CA . VAL A 1 199 ? -16.207 -5.741 16.269 1.00 90.56 199 VAL A CA 1
ATOM 1526 C C . VAL A 1 199 ? -15.491 -6.409 17.437 1.00 90.56 199 VAL A C 1
ATOM 1528 O O . VAL A 1 199 ? -16.101 -6.568 18.488 1.00 90.56 199 VAL A O 1
ATOM 1531 N N . MET A 1 200 ? -14.208 -6.751 17.296 1.00 87.81 200 MET A N 1
ATOM 1532 C CA . MET A 1 200 ? -13.409 -7.366 18.360 1.00 87.81 200 MET A CA 1
ATOM 1533 C C . MET A 1 200 ? -13.332 -6.483 19.608 1.00 87.81 200 MET A C 1
ATOM 1535 O O . MET A 1 200 ? -13.481 -6.991 20.717 1.00 87.81 200 MET A O 1
ATOM 1539 N N . ASN A 1 201 ? -13.169 -5.169 19.439 1.00 85.94 201 ASN A N 1
ATOM 1540 C CA . ASN A 1 201 ? -13.095 -4.226 20.556 1.00 85.94 201 ASN A CA 1
ATOM 1541 C C . ASN A 1 201 ? -14.437 -4.025 21.282 1.00 85.94 201 ASN A C 1
ATOM 1543 O O . ASN A 1 201 ? -14.447 -3.699 22.467 1.00 85.94 201 ASN A O 1
ATOM 1547 N N . HIS A 1 202 ? -15.569 -4.237 20.603 1.00 82.25 202 HIS A N 1
ATOM 1548 C CA . HIS A 1 202 ? -16.913 -4.093 21.185 1.00 82.25 202 HIS A CA 1
ATOM 1549 C C . HIS A 1 202 ? -17.607 -5.432 21.480 1.00 82.25 202 HIS A C 1
ATOM 1551 O O . HIS A 1 202 ? -18.754 -5.453 21.939 1.00 82.25 202 HIS A O 1
ATOM 1557 N N . TRP A 1 203 ? -16.934 -6.561 21.240 1.00 79.69 203 TRP A N 1
ATOM 1558 C CA . TRP A 1 203 ? -17.508 -7.890 21.417 1.00 79.69 203 TRP A CA 1
ATOM 1559 C C . TRP A 1 203 ? -17.711 -8.229 22.898 1.00 79.69 203 TRP A C 1
ATOM 1561 O O . TRP A 1 203 ? -16.778 -8.214 23.700 1.00 79.69 203 TRP A O 1
ATOM 1571 N N . LYS A 1 204 ? -18.937 -8.621 23.262 1.00 72.19 204 LYS A N 1
ATOM 1572 C CA . LYS A 1 204 ? -19.267 -9.168 24.586 1.00 72.19 204 LYS A CA 1
ATOM 1573 C C . LYS A 1 204 ? -19.530 -10.662 24.450 1.00 72.19 204 LYS A C 1
ATOM 1575 O O . LYS A 1 204 ? -20.489 -11.059 23.793 1.00 72.19 204 LYS A O 1
ATOM 1580 N N . SER A 1 205 ? -18.694 -11.497 25.072 1.00 68.81 205 SER A N 1
ATOM 1581 C CA . SER A 1 205 ? -18.850 -12.951 24.972 1.00 68.81 205 SER A CA 1
ATOM 1582 C C . SER A 1 205 ? -20.184 -13.404 25.585 1.00 68.81 205 SER A C 1
ATOM 1584 O O . SER A 1 205 ? -20.438 -13.084 26.748 1.00 68.81 205 SER A O 1
ATOM 1586 N N . PRO A 1 206 ? -21.006 -14.193 24.872 1.00 67.75 206 PRO A N 1
ATOM 1587 C CA . PRO A 1 206 ? -22.255 -14.718 25.425 1.00 67.75 206 PRO A CA 1
ATOM 1588 C C . PRO A 1 206 ? -22.035 -15.860 26.435 1.00 67.75 206 PRO A C 1
ATOM 1590 O O . PRO A 1 206 ? -22.938 -16.169 27.205 1.00 67.75 206 PRO A O 1
ATOM 1593 N N . ILE A 1 207 ? -20.844 -16.472 26.444 1.00 69.06 207 ILE A N 1
ATOM 1594 C CA . ILE A 1 207 ? -20.520 -17.682 27.222 1.00 69.06 207 ILE A CA 1
ATOM 1595 C C . ILE A 1 207 ? -20.137 -17.346 28.672 1.00 69.06 207 ILE A C 1
ATOM 1597 O O . ILE A 1 207 ? -20.555 -18.034 29.598 1.00 69.06 207 ILE A O 1
ATOM 1601 N N . PHE A 1 208 ? -19.399 -16.255 28.893 1.00 60.06 208 PHE A N 1
ATOM 1602 C CA . PHE A 1 208 ? -18.989 -15.817 30.228 1.00 60.06 208 PHE A CA 1
ATOM 1603 C C . PHE A 1 208 ? -19.799 -14.596 30.652 1.00 60.06 208 PHE A C 1
ATOM 1605 O O . PHE A 1 208 ? -19.363 -13.451 30.544 1.00 60.06 208 PHE A O 1
ATOM 1612 N N . ARG A 1 209 ? -21.016 -14.844 31.137 1.00 53.12 209 ARG A N 1
ATOM 1613 C CA . ARG A 1 209 ? -21.837 -13.826 31.796 1.00 53.12 209 ARG A CA 1
ATOM 1614 C C . ARG A 1 209 ? -21.645 -13.976 33.303 1.00 53.12 209 ARG A C 1
ATOM 1616 O O . ARG A 1 209 ? -22.412 -14.684 33.948 1.00 53.12 209 ARG A O 1
ATOM 1623 N N . SER A 1 210 ? -20.604 -13.354 33.864 1.00 44.94 210 SER A N 1
ATOM 1624 C CA . SER A 1 210 ? -20.485 -13.275 35.326 1.00 44.94 210 SER A CA 1
ATOM 1625 C C . SER A 1 210 ? -21.711 -12.536 35.865 1.00 44.94 210 SER A C 1
ATOM 1627 O O . SER A 1 210 ? -21.985 -11.394 35.489 1.00 44.94 210 SER A O 1
ATOM 1629 N N . ARG A 1 211 ? -22.504 -13.227 36.682 1.00 42.22 211 ARG A N 1
ATOM 1630 C CA . ARG A 1 211 ? -23.706 -12.708 37.330 1.00 42.22 211 ARG A CA 1
ATOM 1631 C C . ARG A 1 211 ? -23.402 -12.664 38.825 1.00 42.22 211 ARG A C 1
ATOM 1633 O O . ARG A 1 211 ? -23.554 -13.672 39.500 1.00 42.22 211 ARG A O 1
ATOM 1640 N N . GLY A 1 212 ? -22.942 -11.522 39.334 1.00 36.75 212 GLY A N 1
ATOM 1641 C CA . GLY A 1 212 ? -22.702 -11.343 40.770 1.00 36.75 212 GLY A CA 1
ATOM 1642 C C . GLY A 1 212 ? -21.729 -10.213 41.085 1.00 36.75 212 GLY A C 1
ATOM 1643 O O . GLY A 1 212 ? -20.726 -10.047 40.406 1.00 36.75 212 GLY A O 1
ATOM 1644 N N . ALA A 1 213 ? -22.080 -9.415 42.088 1.00 40.53 213 ALA A N 1
ATOM 1645 C CA . ALA A 1 213 ? -21.453 -8.159 42.478 1.00 40.53 213 ALA A CA 1
ATOM 1646 C C . ALA A 1 213 ? -19.939 -8.244 42.762 1.00 40.53 213 ALA A C 1
ATOM 1648 O O . ALA A 1 213 ? -19.471 -9.169 43.418 1.00 40.53 213 ALA A O 1
ATOM 1649 N N . GLY A 1 214 ? -19.201 -7.207 42.354 1.00 45.25 214 GLY A N 1
ATOM 1650 C CA . GLY A 1 214 ? -17.953 -6.808 43.016 1.00 45.25 214 GLY A CA 1
ATOM 1651 C C . GLY A 1 214 ? -16.622 -7.194 42.370 1.00 45.25 214 GLY A C 1
ATOM 1652 O O . GLY A 1 214 ? -15.622 -6.588 42.740 1.00 45.25 214 GLY A O 1
ATOM 1653 N N . THR A 1 215 ? -16.563 -8.092 41.385 1.00 44.34 215 THR A N 1
ATOM 1654 C CA . THR A 1 215 ? -15.269 -8.470 40.781 1.00 44.34 215 THR A CA 1
ATOM 1655 C C . THR A 1 215 ? -15.429 -8.744 39.289 1.00 44.34 215 THR A C 1
ATOM 1657 O O . THR A 1 215 ? -16.191 -9.621 38.884 1.00 44.34 215 THR A O 1
ATOM 1660 N N . GLY A 1 216 ? -14.750 -7.929 38.480 1.00 42.78 216 GLY A N 1
ATOM 1661 C CA . GLY A 1 216 ? -14.852 -7.890 37.024 1.00 42.78 216 GLY A CA 1
ATOM 1662 C C . GLY A 1 216 ? -14.511 -9.210 36.333 1.00 42.78 216 GLY A C 1
ATOM 1663 O O . GLY A 1 216 ? -13.709 -10.018 36.801 1.00 42.78 216 GLY A O 1
ATOM 1664 N N . THR A 1 217 ? -15.173 -9.414 35.199 1.00 43.22 217 THR A N 1
ATOM 1665 C CA . THR A 1 217 ? -14.960 -10.504 34.253 1.00 43.22 217 THR A CA 1
ATOM 1666 C C . THR A 1 217 ? -13.539 -10.432 33.698 1.00 43.22 217 THR A C 1
ATOM 1668 O O . THR A 1 217 ? -13.297 -9.659 32.778 1.00 43.22 217 THR A O 1
ATOM 1671 N N . LEU A 1 218 ? -12.631 -11.278 34.196 1.00 45.84 218 LEU A N 1
ATOM 1672 C CA . LEU A 1 218 ? -11.280 -11.455 33.653 1.00 45.84 218 LEU A CA 1
ATOM 1673 C C . LEU A 1 218 ? -11.345 -11.982 32.210 1.00 45.84 218 LEU A C 1
ATOM 1675 O O . LEU A 1 218 ? -11.187 -13.169 31.933 1.00 45.84 218 LEU A O 1
ATOM 1679 N N . THR A 1 219 ? -11.593 -11.086 31.262 1.00 50.88 219 THR A N 1
ATOM 1680 C CA . THR A 1 219 ? -11.252 -11.312 29.861 1.00 50.88 219 THR A CA 1
ATOM 1681 C C . THR A 1 219 ? -9.724 -11.322 29.764 1.00 50.88 219 THR A C 1
ATOM 1683 O O . THR A 1 219 ? -9.049 -10.645 30.536 1.00 50.88 219 THR A O 1
ATOM 1686 N N . GLY A 1 220 ? -9.130 -12.101 28.856 1.00 42.91 220 GLY A N 1
ATOM 1687 C CA . GLY A 1 220 ? -7.664 -12.263 28.783 1.00 42.91 220 GLY A CA 1
ATOM 1688 C C . GLY A 1 220 ? -6.869 -10.951 28.654 1.00 42.91 220 GLY A C 1
ATOM 1689 O O . GLY A 1 220 ? -5.702 -10.904 29.031 1.00 42.91 220 GLY A O 1
ATOM 1690 N N . HIS A 1 221 ? -7.508 -9.870 28.192 1.00 46.00 221 HIS A N 1
ATOM 1691 C CA . HIS A 1 221 ? -6.931 -8.525 28.176 1.00 46.00 221 HIS A CA 1
ATOM 1692 C C . HIS A 1 221 ? -6.905 -7.867 29.572 1.00 46.00 221 HIS A C 1
ATOM 1694 O O . HIS A 1 221 ? -5.956 -7.157 29.908 1.00 46.00 221 HIS A O 1
ATOM 1700 N N . GLU A 1 222 ? -7.9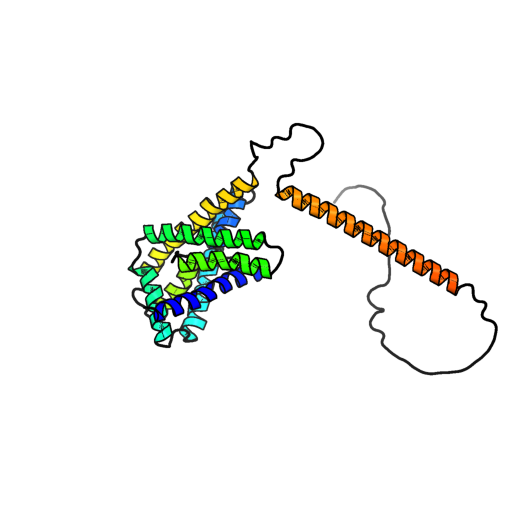02 -8.145 30.421 1.00 47.78 222 GLU A N 1
ATOM 1701 C CA . GLU A 1 222 ? -7.921 -7.685 31.808 1.00 47.78 222 GLU A CA 1
ATOM 1702 C C . GLU A 1 222 ? -6.913 -8.427 32.683 1.00 47.78 222 GLU A C 1
ATOM 1704 O O . GLU A 1 222 ? -6.302 -7.764 33.509 1.00 47.78 222 GLU A O 1
ATOM 1709 N N . VAL A 1 223 ? -6.646 -9.723 32.461 1.00 52.78 223 VAL A N 1
ATOM 1710 C CA . VAL A 1 223 ? -5.647 -10.495 33.238 1.00 52.78 223 VAL A CA 1
ATOM 1711 C C . VAL A 1 223 ? -4.279 -9.805 33.218 1.00 52.78 223 VAL A C 1
ATOM 1713 O O . VAL A 1 223 ? -3.648 -9.626 34.261 1.00 52.78 223 VAL A O 1
ATOM 1716 N N . GLU A 1 224 ? -3.851 -9.340 32.043 1.00 51.28 224 GLU A N 1
ATOM 1717 C CA . GLU A 1 224 ? -2.593 -8.609 31.873 1.00 51.28 224 GLU A CA 1
ATOM 1718 C C . GLU A 1 224 ? -2.667 -7.182 32.452 1.00 51.28 224 GLU A C 1
ATOM 1720 O O . GLU A 1 224 ? -1.667 -6.658 32.944 1.00 51.28 224 GLU A O 1
ATOM 1725 N N . SER A 1 225 ? -3.849 -6.554 32.462 1.00 45.88 225 SER A N 1
ATOM 1726 C CA . SER A 1 225 ? -4.065 -5.250 33.105 1.00 45.88 225 SER A CA 1
ATOM 1727 C C . SER A 1 225 ? -4.064 -5.336 34.642 1.00 45.88 225 SER A C 1
ATOM 1729 O O . SER A 1 225 ? -3.436 -4.505 35.297 1.00 45.88 225 SER A O 1
ATOM 1731 N N . THR A 1 226 ? -4.649 -6.388 35.228 1.00 47.69 226 THR A N 1
ATOM 1732 C CA . THR A 1 226 ? -4.581 -6.697 36.664 1.00 47.69 226 THR A CA 1
ATOM 1733 C C . THR A 1 226 ? -3.177 -7.119 37.074 1.00 47.69 226 THR A C 1
ATOM 1735 O O . THR A 1 226 ? -2.710 -6.711 38.135 1.00 47.69 226 THR A O 1
ATOM 1738 N N . ARG A 1 227 ? -2.445 -7.830 36.204 1.00 52.34 227 ARG A N 1
ATOM 1739 C CA . ARG A 1 227 ? -1.024 -8.132 36.413 1.00 52.34 227 ARG A CA 1
ATOM 1740 C C . ARG A 1 227 ? -0.174 -6.856 36.415 1.00 52.34 227 ARG A C 1
ATOM 1742 O O . ARG A 1 227 ? 0.646 -6.681 37.309 1.00 52.34 227 ARG A O 1
ATOM 1749 N N . ARG A 1 228 ? -0.427 -5.913 35.494 1.00 50.34 228 ARG A N 1
ATOM 1750 C CA . ARG A 1 228 ? 0.202 -4.573 35.487 1.00 50.34 228 ARG A CA 1
ATOM 1751 C C . ARG A 1 228 ? -0.146 -3.738 36.726 1.00 50.34 228 ARG A C 1
ATOM 1753 O O . ARG A 1 228 ? 0.715 -3.011 37.227 1.00 50.34 228 ARG A O 1
ATOM 1760 N N . ALA A 1 229 ? -1.373 -3.829 37.236 1.00 50.12 229 ALA A N 1
ATOM 1761 C CA . ALA A 1 229 ? -1.774 -3.155 38.471 1.00 50.12 229 ALA A CA 1
ATOM 1762 C C . ALA A 1 229 ? -1.051 -3.744 39.697 1.00 50.12 229 ALA A C 1
ATOM 1764 O O . ALA A 1 229 ? -0.545 -2.992 40.530 1.00 50.12 229 ALA A O 1
ATOM 1765 N N . GLN A 1 230 ? -0.917 -5.071 39.784 1.00 51.31 230 GLN A N 1
ATOM 1766 C CA . GLN A 1 230 ? -0.147 -5.720 40.851 1.00 51.31 230 GLN A CA 1
ATOM 1767 C C . GLN A 1 230 ? 1.355 -5.420 40.760 1.00 51.31 230 GLN A C 1
ATOM 1769 O O . GLN A 1 230 ? 1.955 -5.090 41.783 1.00 51.31 230 GLN A O 1
ATOM 1774 N N . ASP A 1 231 ? 1.961 -5.449 39.569 1.00 52.50 231 ASP A N 1
ATOM 1775 C CA . ASP A 1 231 ? 3.397 -5.171 39.409 1.00 52.50 231 ASP A CA 1
ATOM 1776 C C . ASP A 1 231 ? 3.746 -3.710 39.714 1.00 52.50 231 ASP A C 1
ATOM 1778 O O . ASP A 1 231 ? 4.734 -3.438 40.400 1.00 52.50 231 ASP A O 1
ATOM 1782 N N . SER A 1 232 ? 2.926 -2.749 39.276 1.00 50.22 232 SER A N 1
ATOM 1783 C CA . SER A 1 232 ? 3.142 -1.330 39.603 1.00 50.22 232 SER A CA 1
ATOM 1784 C C . SER A 1 232 ? 2.973 -1.052 41.098 1.00 50.22 232 SER A C 1
ATOM 1786 O O . SER A 1 232 ? 3.798 -0.348 41.682 1.00 50.22 232 SER A O 1
ATOM 1788 N N . SER A 1 233 ? 1.977 -1.660 41.746 1.00 50.34 233 SER A N 1
ATOM 1789 C CA . SER A 1 233 ? 1.753 -1.532 43.193 1.00 50.34 233 SER A CA 1
ATOM 1790 C C . SER A 1 233 ? 2.911 -2.128 43.996 1.00 50.34 233 SER A C 1
ATOM 1792 O O . SER A 1 233 ? 3.467 -1.472 44.876 1.00 50.34 233 SER A O 1
ATOM 1794 N N . THR A 1 234 ? 3.340 -3.342 43.639 1.00 54.59 234 THR A N 1
ATOM 1795 C CA . THR A 1 234 ? 4.456 -4.042 44.293 1.00 54.59 234 THR A CA 1
ATOM 1796 C C . THR A 1 234 ? 5.770 -3.286 44.111 1.00 54.59 234 THR A C 1
ATOM 1798 O O . THR A 1 234 ? 6.500 -3.076 45.076 1.00 54.59 234 THR A O 1
ATOM 1801 N N . THR A 1 235 ? 6.044 -2.787 42.903 1.00 55.94 235 THR A N 1
ATOM 1802 C CA . THR A 1 235 ? 7.256 -2.003 42.612 1.00 55.94 235 THR A CA 1
ATOM 1803 C C . THR A 1 235 ? 7.270 -0.684 43.385 1.00 55.94 235 THR A C 1
ATOM 1805 O O . THR A 1 235 ? 8.308 -0.285 43.915 1.00 55.94 235 THR A O 1
ATOM 1808 N N . SER A 1 236 ? 6.115 -0.024 43.507 1.00 51.88 236 SER A N 1
ATOM 1809 C CA . SER A 1 236 ? 5.968 1.209 44.289 1.00 51.88 236 SER A CA 1
ATOM 1810 C C . SER A 1 236 ? 6.231 0.961 45.775 1.00 51.88 236 SER A C 1
ATOM 1812 O O . SER A 1 236 ? 6.993 1.698 46.396 1.00 51.88 236 SER A O 1
ATOM 1814 N N . LEU A 1 237 ? 5.668 -0.115 46.333 1.00 56.69 237 LEU A N 1
ATOM 1815 C CA . LEU A 1 237 ? 5.864 -0.498 47.733 1.00 56.69 237 LEU A CA 1
ATOM 1816 C C . LEU A 1 237 ? 7.309 -0.909 48.026 1.00 56.69 237 LEU A C 1
ATOM 1818 O O . LEU A 1 237 ? 7.867 -0.477 49.032 1.00 56.69 237 LEU A O 1
ATOM 1822 N N . ILE A 1 238 ? 7.947 -1.674 47.136 1.00 60.56 238 ILE A N 1
ATOM 1823 C CA . ILE A 1 238 ? 9.364 -2.041 47.268 1.00 60.56 238 ILE A CA 1
ATOM 1824 C C . ILE A 1 238 ? 10.250 -0.790 47.218 1.00 60.56 238 ILE A C 1
ATOM 1826 O O . ILE A 1 238 ? 11.182 -0.676 48.013 1.00 60.56 238 ILE A O 1
ATOM 1830 N N . ARG A 1 239 ? 9.946 0.178 46.343 1.00 54.34 239 ARG A N 1
ATOM 1831 C CA . ARG A 1 239 ? 10.692 1.442 46.237 1.00 54.34 239 ARG A CA 1
ATOM 1832 C C . ARG A 1 239 ? 10.517 2.328 47.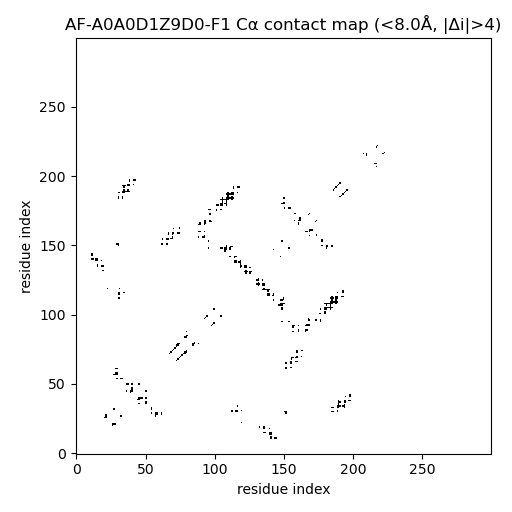471 1.00 54.34 239 ARG A C 1
ATOM 1834 O O . ARG A 1 239 ? 11.486 2.908 47.947 1.00 54.34 239 ARG A O 1
ATOM 1841 N N . VAL A 1 240 ? 9.306 2.414 48.022 1.00 60.66 240 VAL A N 1
ATOM 1842 C CA . VAL A 1 240 ? 9.045 3.156 49.269 1.00 60.66 240 VAL A CA 1
ATOM 1843 C C . VAL A 1 240 ? 9.716 2.468 50.461 1.00 60.66 240 VAL A C 1
ATOM 1845 O O . VAL A 1 240 ? 10.334 3.135 51.290 1.00 60.66 240 VAL A O 1
ATOM 1848 N N . ALA A 1 241 ? 9.675 1.136 50.528 1.00 60.94 241 ALA A N 1
ATOM 1849 C CA . ALA A 1 241 ? 10.339 0.370 51.577 1.00 60.94 241 ALA A CA 1
ATOM 1850 C C . ALA A 1 241 ? 11.873 0.463 51.493 1.00 60.94 241 ALA A C 1
ATOM 1852 O O . ALA A 1 241 ? 12.535 0.555 52.529 1.00 60.94 241 ALA A O 1
ATOM 1853 N N . SER A 1 242 ? 12.455 0.476 50.288 1.00 58.59 242 SER A N 1
ATOM 1854 C CA . SER A 1 242 ? 13.903 0.634 50.105 1.00 58.59 242 SER A CA 1
ATOM 1855 C C . SER A 1 242 ? 14.373 2.053 50.425 1.00 58.59 242 SER A C 1
ATOM 1857 O O . SER A 1 242 ? 15.386 2.208 51.105 1.00 58.59 242 SER A O 1
ATOM 1859 N N . LEU A 1 243 ? 13.601 3.080 50.050 1.00 56.62 243 LEU A N 1
ATOM 1860 C CA . LEU A 1 243 ? 13.856 4.468 50.447 1.00 56.62 243 LEU A CA 1
ATOM 1861 C C . LEU A 1 243 ? 13.738 4.648 51.965 1.00 56.62 243 LEU A C 1
ATOM 1863 O O . LEU A 1 243 ? 14.593 5.287 52.568 1.00 56.62 243 LEU A O 1
ATOM 1867 N N . SER A 1 244 ? 12.745 4.028 52.609 1.00 62.88 244 SER A N 1
ATOM 1868 C CA . SER A 1 244 ? 12.597 4.051 54.070 1.00 62.88 244 SER A CA 1
ATOM 1869 C C . SER A 1 244 ? 13.770 3.365 54.785 1.00 62.88 244 SER A C 1
ATOM 1871 O O . SER A 1 244 ? 14.302 3.912 55.752 1.00 62.88 244 SER A O 1
ATOM 1873 N N . LYS A 1 245 ? 14.244 2.212 54.284 1.00 61.38 245 LYS A N 1
ATOM 1874 C CA . LYS A 1 245 ? 15.436 1.530 54.823 1.00 61.38 245 LYS A CA 1
ATOM 1875 C C . LYS A 1 245 ? 16.727 2.322 54.597 1.00 61.38 245 LYS A C 1
ATOM 1877 O O . LYS A 1 245 ? 17.563 2.357 55.496 1.00 61.38 245 LYS A O 1
ATOM 1882 N N . SER A 1 246 ? 16.882 2.971 53.442 1.00 56.31 246 SER A N 1
ATOM 1883 C CA . SER A 1 246 ? 18.025 3.847 53.151 1.00 56.31 246 SER A CA 1
ATOM 1884 C C . SER A 1 246 ? 18.045 5.065 54.076 1.00 56.31 246 SER A C 1
ATOM 1886 O O . SER A 1 246 ? 19.087 5.397 54.627 1.00 56.31 246 SER A O 1
ATOM 1888 N N . ASN A 1 247 ? 16.882 5.676 54.316 1.00 56.44 247 ASN A N 1
ATOM 1889 C CA . ASN A 1 247 ? 16.753 6.849 55.180 1.00 56.44 247 ASN A CA 1
ATOM 1890 C C . ASN A 1 247 ? 16.953 6.493 56.670 1.00 56.44 247 ASN A C 1
ATOM 1892 O O . ASN A 1 247 ? 17.539 7.266 57.419 1.00 56.44 247 ASN A O 1
ATOM 1896 N N . ARG A 1 248 ? 16.542 5.290 57.108 1.00 56.41 248 ARG A N 1
ATOM 1897 C CA . ARG A 1 248 ? 16.879 4.766 58.450 1.00 56.41 248 ARG A CA 1
ATOM 1898 C C . ARG A 1 248 ? 18.367 4.458 58.611 1.00 56.41 248 ARG A C 1
ATOM 1900 O O . ARG A 1 248 ? 18.900 4.687 59.687 1.00 56.41 248 ARG A O 1
ATOM 1907 N N . ARG A 1 249 ? 19.036 3.952 57.568 1.00 55.25 249 ARG A N 1
ATOM 1908 C CA . ARG A 1 249 ? 20.492 3.733 57.597 1.00 55.25 249 ARG A CA 1
ATOM 1909 C C . ARG A 1 249 ? 21.268 5.046 57.635 1.00 55.25 249 ARG A C 1
ATOM 1911 O O . ARG A 1 249 ? 22.214 5.127 58.396 1.00 55.25 249 ARG A O 1
ATOM 1918 N N . GLN A 1 250 ? 20.851 6.063 56.881 1.00 54.56 250 GLN A N 1
ATOM 1919 C CA . GLN A 1 250 ? 21.486 7.385 56.941 1.00 54.56 250 GLN A CA 1
ATOM 1920 C C . GLN A 1 250 ? 21.321 8.045 58.312 1.00 54.56 250 GLN A C 1
ATOM 1922 O O . GLN A 1 250 ? 22.303 8.549 58.833 1.00 54.56 250 GLN A O 1
ATOM 1927 N N . ARG A 1 251 ? 20.144 7.943 58.946 1.00 49.97 251 ARG A N 1
ATOM 1928 C CA . ARG A 1 251 ? 19.965 8.440 60.322 1.00 49.97 251 ARG A CA 1
ATOM 1929 C C . ARG A 1 251 ? 20.793 7.689 61.356 1.00 49.97 251 ARG A C 1
ATOM 1931 O O . ARG A 1 251 ? 21.313 8.320 62.258 1.00 49.97 251 ARG A O 1
ATOM 1938 N N . HIS A 1 252 ? 20.938 6.369 61.223 1.00 52.88 252 HIS A N 1
ATOM 1939 C CA . HIS A 1 252 ? 21.801 5.612 62.132 1.00 52.88 252 HIS A CA 1
ATOM 1940 C C . HIS A 1 252 ? 23.287 5.937 61.943 1.00 52.88 252 HIS A C 1
ATOM 1942 O O . HIS A 1 252 ? 24.007 5.933 62.928 1.00 52.88 252 HIS A O 1
ATOM 1948 N N . VAL A 1 253 ? 23.731 6.255 60.721 1.00 55.66 253 VAL A N 1
ATOM 1949 C CA . VAL A 1 253 ? 25.109 6.711 60.467 1.00 55.66 253 VAL A CA 1
ATOM 1950 C C . VAL A 1 253 ? 25.321 8.145 60.970 1.00 55.66 253 VAL A C 1
ATOM 1952 O O . VAL A 1 253 ? 26.348 8.406 61.579 1.00 55.66 253 VAL A O 1
ATOM 1955 N N . GLU A 1 254 ? 24.350 9.051 60.797 1.00 50.88 254 GLU A N 1
ATOM 1956 C CA . GLU A 1 254 ? 24.414 10.406 61.376 1.00 50.88 254 GLU A CA 1
ATOM 1957 C C . GLU A 1 254 ? 24.392 10.385 62.913 1.00 50.88 254 GLU A C 1
ATOM 1959 O O . GLU A 1 254 ? 25.109 11.167 63.529 1.00 50.88 254 GLU A O 1
ATOM 1964 N N . GLU A 1 255 ? 23.625 9.485 63.542 1.00 51.59 255 GLU A N 1
ATOM 1965 C CA . GLU A 1 255 ? 23.614 9.328 65.005 1.00 51.59 255 GLU A CA 1
ATOM 1966 C C . GLU A 1 255 ? 24.914 8.688 65.535 1.00 51.59 255 GLU A C 1
ATOM 1968 O O . GLU A 1 255 ? 25.406 9.120 66.578 1.00 51.59 255 GLU A O 1
ATOM 1973 N N . GLU A 1 256 ? 25.523 7.732 64.815 1.00 49.69 256 GLU A N 1
ATOM 1974 C CA . GLU A 1 256 ? 26.835 7.155 65.180 1.00 49.69 256 GLU A CA 1
ATOM 1975 C C . GLU A 1 256 ? 27.995 8.151 65.006 1.00 49.69 256 GLU A C 1
ATOM 1977 O O . GLU A 1 256 ? 28.951 8.121 65.778 1.00 49.69 256 GLU A O 1
ATOM 1982 N N . GLU A 1 257 ? 27.922 9.058 64.026 1.00 47.66 257 GLU A N 1
ATOM 1983 C CA . GLU A 1 257 ? 28.983 10.042 63.761 1.00 47.66 257 GLU A CA 1
ATOM 1984 C C . GLU A 1 257 ? 28.946 11.237 64.738 1.00 47.66 257 GLU A C 1
ATOM 1986 O O . GLU A 1 257 ? 29.949 11.933 64.914 1.00 47.66 257 GLU A O 1
ATOM 1991 N N . THR A 1 258 ? 27.828 11.447 65.446 1.00 44.06 258 THR A N 1
ATOM 1992 C CA . THR A 1 258 ? 27.699 12.496 66.476 1.00 44.06 258 THR A CA 1
ATOM 1993 C C . THR A 1 258 ? 28.170 12.112 67.882 1.00 44.06 258 THR A C 1
ATOM 1995 O O . THR A 1 258 ? 28.281 13.009 68.717 1.00 44.06 258 THR A O 1
ATOM 1998 N N . ASP A 1 259 ? 28.493 10.841 68.156 1.00 41.94 259 ASP A N 1
ATOM 1999 C CA . ASP A 1 259 ? 28.763 10.365 69.531 1.00 41.94 259 ASP A CA 1
ATOM 2000 C C . ASP A 1 259 ? 30.234 9.993 69.819 1.00 41.94 259 ASP A C 1
ATOM 2002 O O . ASP A 1 259 ? 30.563 9.410 70.853 1.00 41.94 259 ASP A O 1
ATOM 2006 N N . THR A 1 260 ? 31.172 10.373 68.942 1.00 39.50 260 THR A N 1
ATOM 2007 C CA . THR A 1 260 ? 32.614 10.310 69.255 1.00 39.50 260 THR A CA 1
ATOM 2008 C C . THR A 1 260 ? 33.145 11.656 69.765 1.00 39.50 260 THR A C 1
ATOM 2010 O O . THR A 1 260 ? 33.162 12.626 69.002 1.00 39.50 260 THR A O 1
ATOM 2013 N N . PRO A 1 261 ? 33.655 11.758 71.009 1.00 37.34 261 PRO A N 1
ATOM 2014 C CA . PRO A 1 261 ? 34.254 12.994 71.497 1.00 37.34 261 PRO A CA 1
ATOM 2015 C C . PRO A 1 261 ? 35.641 13.184 70.869 1.00 37.34 261 PRO A C 1
ATOM 2017 O O . PRO A 1 261 ? 36.588 12.465 71.186 1.00 37.34 261 PRO A O 1
ATOM 2020 N N . ARG A 1 262 ? 35.790 14.174 69.980 1.00 33.53 262 ARG A N 1
ATOM 2021 C CA . ARG A 1 262 ? 37.110 14.616 69.502 1.00 33.53 262 ARG A CA 1
ATOM 2022 C C . ARG A 1 262 ? 37.753 15.557 70.518 1.00 33.53 262 ARG A C 1
ATOM 2024 O O . ARG A 1 262 ? 37.452 16.747 70.575 1.00 33.53 262 ARG A O 1
ATOM 2031 N N . SER A 1 263 ? 38.665 15.002 71.305 1.00 30.03 263 SER A N 1
ATOM 2032 C CA . SER A 1 263 ? 39.684 15.728 72.056 1.00 30.03 263 SER A CA 1
ATOM 2033 C C . SER A 1 263 ? 40.818 16.195 71.133 1.00 30.03 263 SER A C 1
ATOM 2035 O O . SER A 1 263 ? 41.400 15.364 70.446 1.00 30.03 263 SER A O 1
ATOM 2037 N N . GLY A 1 264 ? 41.172 17.481 71.212 1.00 30.50 264 GLY A N 1
ATOM 2038 C CA . GLY A 1 264 ? 42.560 17.965 71.148 1.00 30.50 264 GLY A CA 1
ATOM 2039 C C . GLY A 1 264 ? 43.281 18.080 69.791 1.00 30.50 264 GLY A C 1
ATOM 2040 O O . GLY A 1 264 ? 43.390 17.125 69.040 1.00 30.50 264 GLY A O 1
ATOM 2041 N N . GLU A 1 265 ? 43.891 19.259 69.617 1.00 31.58 265 GLU A N 1
ATOM 2042 C CA . GLU A 1 265 ? 45.119 19.573 68.855 1.00 31.58 265 GLU A CA 1
ATOM 2043 C C . GLU A 1 265 ? 45.075 19.973 67.358 1.00 31.58 265 GLU A C 1
ATOM 2045 O O . GLU A 1 265 ? 44.926 19.176 66.444 1.00 31.58 265 GLU A O 1
ATOM 2050 N N . SER A 1 266 ? 45.292 21.285 67.168 1.00 28.48 266 SER A N 1
ATOM 2051 C CA . SER A 1 266 ? 46.428 21.932 66.476 1.00 28.48 266 SER A CA 1
ATOM 2052 C C . SER A 1 266 ? 46.816 21.598 65.020 1.00 28.48 266 SER A C 1
ATOM 2054 O O . SER A 1 266 ? 47.429 20.577 64.753 1.00 28.48 266 SER A O 1
ATOM 2056 N N . ARG A 1 267 ? 46.690 22.653 64.190 1.00 29.91 267 ARG A N 1
ATOM 2057 C CA . ARG A 1 267 ? 47.632 23.207 63.178 1.00 29.91 267 ARG A CA 1
ATOM 2058 C C . ARG A 1 267 ? 48.007 22.428 61.895 1.00 29.91 267 ARG A C 1
ATOM 2060 O O . ARG A 1 267 ? 48.398 21.276 61.925 1.00 29.91 267 ARG A O 1
ATOM 2067 N N . GLU A 1 268 ? 48.022 23.228 60.813 1.00 32.88 268 GLU A N 1
ATOM 2068 C CA . GLU A 1 268 ? 48.809 23.138 59.561 1.00 32.88 268 GLU A CA 1
ATOM 2069 C C . GLU A 1 268 ? 48.518 21.994 58.569 1.00 32.88 268 GLU A C 1
ATOM 2071 O O . GLU A 1 268 ? 48.975 20.870 58.727 1.00 32.88 268 GLU A O 1
ATOM 2076 N N . ASN A 1 269 ? 47.856 22.302 57.444 1.00 29.22 269 ASN A N 1
ATOM 2077 C CA . ASN A 1 269 ? 48.557 22.607 56.187 1.00 29.22 269 ASN A CA 1
ATOM 2078 C C . ASN A 1 269 ? 47.604 22.866 55.007 1.00 29.22 269 ASN A C 1
ATOM 2080 O O . ASN A 1 269 ? 46.511 22.317 54.881 1.00 29.22 269 ASN A O 1
ATOM 2084 N N . GLU A 1 270 ? 48.097 23.766 54.175 1.00 32.03 270 GLU A N 1
ATOM 2085 C CA . GLU A 1 270 ? 47.668 24.260 52.875 1.00 32.03 270 GLU A CA 1
ATOM 2086 C C . GLU A 1 270 ? 47.779 23.169 51.789 1.00 32.03 270 GLU A C 1
ATOM 2088 O O . GLU A 1 270 ? 48.766 22.444 51.774 1.00 32.03 270 GLU A O 1
ATOM 2093 N N . GLU A 1 271 ? 46.780 23.028 50.904 1.00 31.44 271 GLU A N 1
ATOM 2094 C CA . GLU A 1 271 ? 46.963 23.016 49.435 1.00 31.44 271 GLU A CA 1
ATOM 2095 C C . GLU A 1 271 ? 45.687 22.640 48.650 1.00 31.44 271 GLU A C 1
ATOM 2097 O O . GLU A 1 271 ? 45.002 21.645 48.886 1.00 31.44 271 GLU A O 1
ATOM 2102 N N . GLU A 1 272 ? 45.418 23.499 47.668 1.00 31.23 272 GLU A N 1
ATOM 2103 C CA . GLU A 1 272 ? 44.614 23.369 46.454 1.00 31.23 272 GLU A CA 1
ATOM 2104 C C . GLU A 1 272 ? 44.025 21.997 46.056 1.00 31.23 272 GLU A C 1
ATOM 2106 O O . GLU A 1 272 ? 44.722 21.064 45.658 1.00 31.23 272 GLU A O 1
ATOM 2111 N N . ARG A 1 273 ? 42.700 21.991 45.835 1.00 30.50 273 ARG A N 1
ATOM 2112 C CA . ARG A 1 273 ? 42.134 21.353 44.633 1.00 30.50 273 ARG A CA 1
ATOM 2113 C C . ARG A 1 273 ? 40.877 22.080 44.137 1.00 30.50 273 ARG A C 1
ATOM 2115 O O . ARG A 1 273 ? 39.770 21.863 44.617 1.00 30.50 273 ARG A O 1
ATOM 2122 N N . LYS A 1 274 ? 41.077 22.961 43.151 1.00 33.72 274 LYS A N 1
ATOM 2123 C CA . LYS A 1 274 ? 40.041 23.614 42.329 1.00 33.72 274 LYS A CA 1
ATOM 2124 C C . LYS A 1 274 ? 39.272 22.581 41.493 1.00 33.72 274 LYS A C 1
ATOM 2126 O O . LYS A 1 274 ? 39.916 21.722 40.905 1.00 33.72 274 LYS A O 1
ATOM 2131 N N . LEU A 1 275 ? 37.948 22.737 41.365 1.00 30.67 275 LEU A N 1
ATOM 2132 C CA . LEU A 1 275 ? 37.081 22.348 40.227 1.00 30.67 275 LEU A CA 1
ATOM 2133 C C . LEU A 1 275 ? 35.721 23.094 40.378 1.00 30.67 275 LEU A C 1
ATOM 2135 O O . LEU A 1 275 ? 35.389 23.513 41.484 1.00 30.67 275 LEU A O 1
ATOM 2139 N N . PRO A 1 276 ? 34.979 23.381 39.288 1.00 37.94 276 PRO A N 1
ATOM 2140 C CA . PRO A 1 276 ? 34.621 24.753 38.930 1.00 37.94 276 PRO A CA 1
ATOM 2141 C C . PRO A 1 276 ? 33.159 25.143 39.190 1.00 37.94 276 PRO A C 1
ATOM 2143 O O . PRO A 1 276 ? 32.225 24.347 39.109 1.00 37.94 276 PRO A O 1
ATOM 2146 N N . SER A 1 277 ? 32.994 26.447 39.383 1.00 39.78 277 SER A N 1
ATOM 2147 C CA . SER A 1 277 ? 31.771 27.238 39.504 1.00 39.78 277 SER A CA 1
ATOM 2148 C C . SER A 1 277 ? 30.883 27.226 38.246 1.00 39.78 277 SER A C 1
ATOM 2150 O O . SER A 1 277 ? 30.840 28.209 37.505 1.00 39.78 277 SER A O 1
ATOM 2152 N N . PHE A 1 278 ? 30.150 26.137 37.995 1.00 35.28 278 PHE A N 1
ATOM 2153 C CA . PHE A 1 278 ? 29.163 26.096 36.898 1.00 35.28 278 PHE A CA 1
ATOM 2154 C C . PHE A 1 278 ? 27.750 25.631 37.304 1.00 35.28 278 PHE A C 1
ATOM 2156 O O . PHE A 1 278 ? 26.862 25.579 36.463 1.00 35.28 278 PHE A O 1
ATOM 2163 N N . PHE A 1 279 ? 27.487 25.344 38.585 1.00 31.59 279 PHE A N 1
ATOM 2164 C CA . PHE A 1 279 ? 26.190 24.788 39.020 1.00 31.59 279 PHE A CA 1
ATOM 2165 C C . PHE A 1 279 ? 25.415 25.604 40.068 1.00 31.59 279 PHE A C 1
ATOM 2167 O O . PHE A 1 279 ? 24.372 25.157 40.535 1.00 31.59 279 PHE A O 1
ATOM 2174 N N . GLU A 1 280 ? 25.851 26.825 40.387 1.00 37.31 280 GLU A N 1
ATOM 2175 C CA . GLU A 1 280 ? 25.171 27.698 41.364 1.00 37.31 280 GLU A CA 1
ATOM 2176 C C . GLU A 1 280 ? 24.128 28.657 40.754 1.00 37.31 280 GLU A C 1
ATOM 2178 O O . GLU A 1 280 ? 23.414 29.320 41.497 1.00 37.31 280 GLU A O 1
ATOM 2183 N N . SER A 1 281 ? 23.963 28.733 39.425 1.00 38.19 281 SER A N 1
ATOM 2184 C CA . SER A 1 281 ? 23.079 29.756 38.829 1.00 38.19 281 SER A CA 1
ATOM 2185 C C . SER A 1 281 ? 21.653 29.311 38.472 1.00 38.19 281 SER A C 1
ATOM 2187 O O . SER A 1 281 ? 20.913 30.135 37.938 1.00 38.19 281 SER A O 1
ATOM 2189 N N . ILE A 1 282 ? 21.235 28.056 38.693 1.00 37.12 282 ILE A N 1
ATOM 2190 C CA . ILE A 1 282 ? 19.934 27.587 38.150 1.00 37.12 282 ILE A CA 1
ATOM 2191 C C . ILE A 1 282 ? 18.977 26.958 39.175 1.00 37.12 282 ILE A C 1
ATOM 2193 O O . ILE A 1 282 ? 17.803 26.778 38.858 1.00 37.12 282 ILE A O 1
ATOM 2197 N N . LEU A 1 283 ? 19.371 26.693 40.426 1.00 39.78 283 LEU A N 1
ATOM 2198 C CA . LEU A 1 283 ? 18.452 26.063 41.389 1.00 39.78 283 LEU A CA 1
ATOM 2199 C C . LEU A 1 283 ? 18.566 26.648 42.802 1.00 39.78 283 LEU A C 1
ATOM 2201 O O . LEU A 1 283 ? 19.182 26.063 43.686 1.00 39.78 283 LEU A O 1
ATOM 2205 N N . GLY A 1 284 ? 17.895 27.781 43.030 1.00 30.55 284 GLY A N 1
ATOM 2206 C CA . GLY A 1 284 ? 17.779 28.378 44.359 1.00 30.55 284 GLY A CA 1
ATOM 2207 C C . GLY A 1 284 ? 16.622 29.368 44.513 1.00 30.55 284 GLY A C 1
ATOM 2208 O O . GLY A 1 284 ? 16.763 30.531 44.165 1.00 30.55 284 GLY A O 1
ATOM 2209 N N . ARG A 1 285 ? 15.558 28.882 45.175 1.00 33.69 285 ARG A N 1
ATOM 2210 C CA . ARG A 1 285 ? 14.422 29.559 45.856 1.00 33.69 285 ARG A CA 1
ATOM 2211 C C . ARG A 1 285 ? 13.104 29.688 45.070 1.00 33.69 285 ARG A C 1
ATOM 2213 O O . ARG A 1 285 ? 13.062 30.335 44.035 1.00 33.69 285 ARG A O 1
ATOM 2220 N N . ARG A 1 286 ? 12.018 28.969 45.443 1.00 34.53 286 ARG A N 1
ATOM 2221 C CA . ARG A 1 286 ? 11.174 29.034 46.687 1.00 34.53 286 ARG A CA 1
ATOM 2222 C C . ARG A 1 286 ? 10.636 30.454 46.900 1.00 34.53 286 ARG A C 1
ATOM 2224 O O . ARG A 1 286 ? 11.414 31.384 46.814 1.00 34.53 286 ARG A O 1
ATOM 2231 N N . GLU A 1 287 ? 9.382 30.756 47.212 1.00 34.69 287 GLU A N 1
ATOM 2232 C CA . GLU A 1 287 ? 8.188 30.087 47.753 1.00 34.69 287 GLU A CA 1
ATOM 2233 C C . GLU A 1 287 ? 7.022 31.058 47.413 1.00 34.69 287 GLU A C 1
ATOM 2235 O O . GLU A 1 287 ? 7.235 32.259 47.304 1.00 34.69 287 GLU A O 1
ATOM 2240 N N . GLY A 1 288 ? 5.818 30.614 47.047 1.00 29.97 288 GLY A N 1
ATOM 2241 C CA . GLY A 1 288 ? 4.740 30.373 48.006 1.00 29.97 288 GLY A CA 1
ATOM 2242 C C . GLY A 1 288 ? 4.014 31.657 48.444 1.00 29.97 288 GLY A C 1
ATOM 2243 O O . GLY A 1 288 ? 4.503 32.345 49.326 1.00 29.97 288 GLY A O 1
ATOM 2244 N N . ASN A 1 289 ? 2.800 31.924 47.937 1.00 32.50 289 ASN A N 1
ATOM 2245 C CA . ASN A 1 289 ? 1.719 32.392 48.815 1.00 32.50 289 ASN A CA 1
ATOM 2246 C C . ASN A 1 289 ? 0.314 32.163 48.232 1.00 32.50 289 ASN A C 1
ATOM 2248 O O . ASN A 1 289 ? 0.048 32.413 47.058 1.00 32.50 289 ASN A O 1
ATOM 2252 N N . LYS A 1 290 ? -0.579 31.667 49.091 1.00 33.66 290 LYS A N 1
ATOM 2253 C CA . LYS A 1 290 ? -1.990 31.369 48.838 1.00 33.66 290 LYS A CA 1
ATOM 2254 C C . LYS A 1 290 ? -2.853 32.603 49.135 1.00 33.66 290 LYS A C 1
ATOM 2256 O O . LYS A 1 290 ? -2.721 33.186 50.199 1.00 33.66 290 LYS A O 1
ATOM 2261 N N . GLY A 1 291 ? -3.809 32.871 48.243 1.00 29.58 291 GLY A N 1
ATOM 2262 C CA . GLY A 1 291 ? -5.205 33.228 48.541 1.00 29.58 291 GLY A CA 1
ATOM 2263 C C . GLY A 1 291 ? -5.540 34.549 49.249 1.00 29.58 291 GLY A C 1
ATOM 2264 O O . GLY A 1 291 ? -5.280 34.700 50.435 1.00 29.58 291 GLY A O 1
ATOM 2265 N N . ARG A 1 292 ? -6.349 35.396 48.591 1.00 32.59 292 ARG A N 1
ATOM 2266 C CA . ARG A 1 292 ? -7.620 35.898 49.157 1.00 32.59 292 ARG A CA 1
ATOM 2267 C C . ARG A 1 292 ? -8.518 36.564 48.106 1.00 32.59 292 ARG A C 1
ATOM 2269 O O . ARG A 1 292 ? -8.064 37.013 47.065 1.00 32.59 292 ARG A O 1
ATOM 2276 N N . GLN A 1 293 ? -9.806 36.524 48.426 1.00 32.19 293 GLN A N 1
ATOM 2277 C CA . GLN A 1 293 ? -11.016 36.814 47.655 1.00 32.19 293 GLN A CA 1
ATOM 2278 C C . GLN A 1 293 ? -11.195 38.289 47.253 1.00 32.19 293 GLN A C 1
ATOM 2280 O O . GLN A 1 293 ? -10.817 39.176 48.011 1.00 32.19 293 GLN A O 1
ATOM 2285 N N . SER A 1 294 ? -11.924 38.549 46.160 1.00 31.67 294 SER A N 1
ATOM 2286 C CA . SER A 1 294 ? -13.273 39.170 46.143 1.00 31.67 294 SER A CA 1
ATOM 2287 C C . SER A 1 294 ? -13.603 39.777 44.767 1.00 31.67 294 SER A C 1
ATOM 2289 O O . SER A 1 294 ? -12.727 40.161 44.003 1.00 31.67 294 SER A O 1
ATOM 2291 N N . HIS A 1 295 ? -14.891 39.759 44.435 1.00 32.94 295 HIS A N 1
ATOM 2292 C CA . HIS A 1 295 ? -15.502 40.061 43.134 1.00 32.94 295 HIS A CA 1
ATOM 2293 C C . HIS A 1 295 ? -16.112 41.499 43.152 1.00 32.94 295 HIS A C 1
ATOM 2295 O O . HIS A 1 295 ? -16.000 42.181 44.168 1.00 32.94 295 HIS A O 1
ATOM 2301 N N . PRO A 1 296 ? -16.859 41.918 42.110 1.00 55.84 296 PRO A N 1
ATOM 2302 C CA . PRO A 1 296 ? -16.555 42.908 41.057 1.00 55.84 296 PRO A CA 1
ATOM 2303 C C . PRO A 1 296 ? -17.067 44.348 41.323 1.00 55.84 296 PRO A C 1
ATOM 2305 O O . PRO A 1 296 ? -17.915 44.503 42.194 1.00 55.84 296 PRO A O 1
ATOM 2308 N N . LYS A 1 297 ? -16.668 45.350 40.503 1.00 34.38 297 LYS A N 1
ATOM 2309 C CA . LYS A 1 297 ? -17.478 46.547 40.130 1.00 34.38 297 LYS A CA 1
ATOM 2310 C C . LYS A 1 297 ? -17.018 47.200 38.804 1.00 34.38 297 LYS A C 1
ATOM 2312 O O . LYS A 1 297 ? -15.853 47.551 38.677 1.00 34.38 297 LYS A O 1
ATOM 2317 N N . ASP A 1 298 ? -17.966 47.291 37.868 1.00 34.34 298 ASP A N 1
ATOM 2318 C CA . ASP A 1 298 ? -18.420 48.431 37.038 1.00 34.34 298 ASP A CA 1
ATOM 2319 C C . ASP A 1 298 ? -17.464 49.374 36.266 1.00 34.34 298 ASP A C 1
ATOM 2321 O O . ASP A 1 298 ? -16.554 49.951 36.847 1.00 34.34 298 ASP A O 1
ATOM 2325 N N . MET A 1 299 ? -17.857 49.613 34.992 1.00 38.25 299 MET A N 1
ATOM 2326 C CA . MET A 1 299 ? -17.741 50.817 34.122 1.00 38.25 299 MET A CA 1
ATOM 2327 C C . MET A 1 299 ? -16.347 51.457 33.950 1.00 38.25 299 MET A C 1
ATOM 2329 O O . MET A 1 299 ? -15.704 51.845 34.915 1.00 38.25 299 MET A O 1
ATOM 2333 N N . VAL A 1 300 ? -15.819 51.650 32.735 1.00 39.38 300 VAL A N 1
ATOM 2334 C CA . VAL A 1 300 ? -16.351 52.357 31.544 1.00 39.38 300 VAL A CA 1
ATOM 2335 C C . VAL A 1 300 ? -15.761 51.752 30.271 1.00 39.38 300 VAL A C 1
ATOM 2337 O O . VAL A 1 300 ? -14.579 51.344 30.317 1.00 39.38 300 VAL A O 1
#

Organism: Exophiala mesophila (NCBI:txid212818)

Radius of gyration: 31.88 Å; Cα contacts (8 Å, |Δi|>4): 273; chains: 1; bounding box: 72×75×93 Å

Secondary structure (DSSP, 8-state):
-HHHHHHHHHHHHHHHHHHHHHHHHT---HHHHHHHHHHHHHTTSS-HHHHHHHHHHHHHHHHHHHHHIIIIIIIITTTT-SHHHHHHHHHHHHHHHTS--HHHHHHHHHHHHHHHHHHHHHHHH--SHHHHHHHHHHHHHHHHHTT---HHHHHHHHHHHHHHT-TT--HHHHHHHHHHHHHHHHIIIIIIIHHHHHHHHH---SS----STTS----HHHHHHHHHHHHHHHHHHHHHHHHHHHHHHHHHHHHHHTS-------------------SSSS------------------

Foldseek 3Di:
DVVVVVVLLVVLQVQLVVLLCCLVVVHDALLLLLQVVLLCVLVVVDDPVRSVVSNVVRLVVLLVVLLVCLPVCVQVVVPQVDPVSVVVLLVLLCLQQPPDDLVRLLQLLLLLSLLQNQLVVQLVVDDDSVSNSVSSRPSSSVSSVVVGHALSVLSNSLSNCVSSVRPPRDPVSSVSSNVSNSNSSSCNRNPVNNVVVNCVVVDDDPPDDDDDDDDDDPDVVVVVVVVVVVVVVVVVVVVVVVVVVVVVVVVVVVVVVPPDDDDDDDDDDDDDDDDDDDPPPDDDDDDDDDDDDDDDDDDD

Solvent-accessible surface area (backbone atoms only — not comparable to full-atom values): 16936 Å² total; per-residue (Å²): 114,73,76,60,52,56,53,55,54,58,59,41,66,55,55,32,52,59,56,49,49,31,71,72,74,70,55,80,48,44,62,52,46,29,21,57,42,34,35,33,37,77,70,67,76,38,57,70,68,58,44,53,50,49,48,50,52,31,42,50,51,48,46,52,53,30,49,50,47,24,44,56,49,37,54,74,57,44,67,45,68,49,73,71,45,36,55,48,50,29,52,54,31,30,64,59,58,69,78,52,55,60,68,56,34,19,56,27,1,22,56,22,19,37,28,48,36,49,15,50,53,42,28,68,72,35,90,45,72,70,48,22,49,56,34,34,35,56,33,41,40,49,30,58,74,69,66,37,33,47,43,72,61,47,48,26,51,43,53,37,20,48,76,73,65,26,54,79,53,42,76,66,45,48,51,53,44,41,56,23,10,43,51,13,23,41,46,12,6,26,51,53,47,14,44,50,52,48,48,62,76,69,61,75,67,86,84,73,70,83,83,70,89,95,67,81,80,75,44,80,70,46,51,56,50,53,49,50,52,52,50,54,52,51,51,51,50,53,51,53,52,49,51,51,53,52,52,52,51,51,50,52,51,56,56,60,68,70,72,66,86,84,76,84,84,84,85,88,84,89,82,88,84,90,84,81,98,78,77,85,87,82,81,87,81,88,80,89,86,82,88,87,88,86,85,89,84,83,90,132

InterPro domains:
  IPR000292 Formate/nitrite transporter [PF01226] (5-198)
  IPR000292 Formate/nitrite transporter [PTHR30520] (7-204)
  IPR023271 Aquaporin-like [G3DSA:1.20.1080.10] (2-207)
  IPR024002 Formate/nitrite transporter, conserved site [PS01005] (23-32)

Nearest PDB structures (foldseek):
  3tds-assembly1_A  TM=9.465E-01  e=1.507E-09  Clostridioides difficile 630
  3te2-assembly1_C  TM=9.243E-01  e=1.257E-09  Clostridioides difficile 630
  3tdo-assembly1_C  TM=9.311E-01  e=1.807E-09  Clostridioides difficile 630
  3tdx-assembly1_B  TM=9.213E-01  e=1.890E-09  Clostridioides difficile 630
  7e26-assembly1_D  TM=9.252E-01  e=6.197E-08  Plasmodium falciparum 3D7

pLDDT: mean 73.68, std 24.0, range [28.48, 98.19]

Sequence (300 aa):
MIRRGGQSVMTNNGLPIALHMIAMFGGDLFTGNTMTMAIGWYNRVVPFRALLLNWLLVYIGNWGGTLFMAYFFGYLGNMFGTPQYRSYLDYVVLAKLEHLTWGQVLIRGIGANIMVCMAMTLGIAARGAAGKIIALWFPVVMFVICGFEHCVANMFFTSLGLMYGAGPSTIGRQWYNQSAAALGNIIGGAIFMGLCEHVMNHWKSPIFRSRGAGTGTLTGHEVESTRRAQDSSTTSLIRVASLSKSNRRQRHVEEEETDTPRSGESRENEEERKLPSFFESILGRREGNKGRQSHPKDMV

=== Feature glossary ===
Key to the feature types in this record:

Secondary structure (8-state, DSSP). Secondary structure is the local, repeating backbone conformation. DSSP classifies it into eight states by reading the hydrogen-bond network: three helix types (H, G, I), two β types (E, B), two non-regular types (T, S), and unstructured coil (-).

Backbone torsions (φ/ψ). Backbone dihedral angles. Every residue except chain termini has a φ (preceding-C → N → Cα → C) and a ψ (N → Cα → C → next-N). They are reported in degrees following the IUPAC sign convention. Secondary structure is essentially a statement about which (φ, ψ) basin each residue occupies.

Predicted aligned error. Predicted Aligned Error (PAE) is an AlphaFold confidence matrix: entry (i, j) is the expected error in the position of residue j, in ångströms, when the prediction is superimposed on the true structure at residue i. Low PAE within a block of residues means that block is internally rigid and well-predicted; high PAE between two blocks means their relative placement is uncertain even if each block individually is confident.

B-factor. B-facto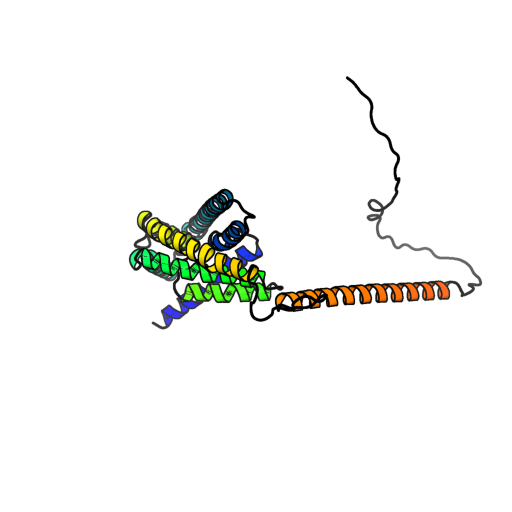r (Debye–Waller factor) reflects atomic displacement in the crystal lattice. It is an experimental observable (units Å²), not a prediction; low values mean the atom is pinned down, high values mean it moves or is heterogeneous across the crystal.

Secondary structure (3-state, P-SEA). Three-state secondary structure (P-SEA) collapses the eight DSSP classes into helix (a), strand (b), and coil (c). P-SEA assigns these from Cα geometry alone — distances and angles — without requiring backbone oxygens, so it works on any Cα trace.

Sequence. Primary structure: the covalent order of the twenty standard amino acids along the backbone. Two proteins with the same sequence will (almost always) fold to the same structure; two with 30% identity often share a fold but not the details.

pLDDT. pLDDT is the predicted lDDT-Cα score: AlphaFold's confidence that the local environment of each residue (all inter-atomic distances within 15 Å) is correctly placed. It is a per-residue number between 0 and 100, with higher meaning more reliable.

InterPro / GO / CATH / organism. Functional annotations link the protein to curated databases. InterPro entries identify conserved domains and families by matching the sequence against member-database signatures (Pfam, PROSITE, CDD, …). Gene Ontology (GO) terms describe molecular function, biological process, and cellular component in a controlled vocabulary. CATH places the structure in a hierarchical fold classification (Class/Architecture/Topology/Homologous-superfamily). The organism is the source species.

Contact-map, Ramachandran, and PAE plots. Three diagnostic plots accompany the record. The Cα contact map visualizes the tertiary structure as a 2D adjacency matrix (8 Å cutoff, sequence-local contacts suppressed). The Ramachandran plot shows the distribution of backbone (φ, ψ) torsions, with points in the α and β basins reflecting secondary structure content. The PAE plot shows AlphaFold's inter-residue confidence as a color matrix.

mmCIF coordinates. The mmCIF table is the protein's shape written out atom by atom. For each backbone N, Cα, C, and carbonyl O, it records an (x, y, z) coordinate triple in Å plus the residue type, chain letter, and residue number.

Radius of gyration, Cα contacts, bounding box. Three whole-structure scalars: the radius of gyration (RMS distance of Cα from centroid, in Å), the count of Cα–Cα contacts (pairs closer than 8 Å and separated by more than four residues in sequence — i.e. tertiary, not local, contacts), and the bounding-box dimensions. Together they distinguish compact globular folds from extended fibres or disordered chains.

Foldseek 3Di. The Foldseek 3Di string encodes local tertiary geometry as a 20-letter alphabet — one character per residue — derived from the relative positions of nearby Cα atoms. Unlike the amino-acid sequence, 3Di is a direct function of the 3D structure, so two proteins with the same fold have similar 3Di strings even at low sequence identity.

Rendered structure images. Six rendered views show the 3D structure from the faces of a cube — i.e. along ±x, ±y, ±z. Rendering representation is drawn randomly per protein from cartoon (secondary-structure ribbons), sticks (backbone bonds), or molecular surface; coloring is either N→C rainbow (blue at the N-terminus through red at the C-terminus) or one color per chain.

Nearest PDB structures. The Foldseek neighbor list gives the closest experimentally determined structures in the PDB, ranked by structural alignment. TM-score near 1 means near-identical fold; near 0.3 means only rough topology match. This is how one finds what a novel AlphaFold prediction most resembles in the solved-structure universe.

Solvent-accessible surface area. SASA measures how much of the protein is reachable by solvent. It is computed by rolling a water-sized probe over the atomic surface and summing the exposed area (Å²). Per-residue SASA distinguishes core (buried, low SASA) from surface (exposed, high SASA) residues; total SASA is a whole-molecule size measure.